Protein AF-A0A2D6P6R9-F1 (afdb_monomer_lite)

pLDDT: mean 90.85, std 8.93, range [39.22, 98.06]

Secondary structure (DSSP, 8-state):
--S----EEEEETTEEEE--HHHHHHHSTT----HHHHHHHHHHHHHHHHHHHHHHHHHHHHHHS--SS--------EEEEEEEEEETTEEEEEEEEETTEEEEEEEEES-GGG-TTS-HHHHHHHHHHHHHHHTT--HHHHHHHHHHHHHHGGGS-HHHHSEEEE---HHHHEE--SS-SS-EE-TT--HHHHHHHHHHHHHHHHHTTTSSPPP-TT-EEEEEEB-S-TT--SEEEE-SSS--HHHHHHHHHHB-HHHHHHHHHHHHHHHHHHHTT--SPP-TTTSGGG--

Sequence (292 aa):
LGTADDYVIYIDTDSIFASAVPLVKKRFPNQELTETMMTQRIMEICAEVQDYLNKSYDYFAKKFCNVSKHVFDIKQEVIAKTGLFITKKRYGLRIINDAGRKVNKIHVKGLDTIRSNFAVAMKDLLSKVLDDILANVPKEKIDERISLFKRNMHNLSYEVMANPIGVKGIGKYEVKDEESSFSKYKKGAPVHVKAAINYNSLIDHWYEGKKYEKITNGSKIKWVYLKENQFGFDSIAFKGHEDPKEILELIKNYIDHNKMYEQAMSKKLGMFYKAMHWGGVEDKTTSMNRFF

Foldseek 3Di:
DPDPDDQFPDDADLDTDGDCVVVLCVVPPPDPDDPVRVVVSSVVVQVVVQVVVVVVVCVCCCPPVVDNDDDDHDDDAFDFPFKFDLDHQFIWTQTQAGRNDGDGDIDTTPAPLPPQQAQQLLSVLLVVLNVCVSVVPDLLVNLQSVVVCLVCVLVDQLNSLWGKDADACLVVFWADDPVDLQTDGDPPDDQVSLQQSRQQSVCCVPPVCPQADGRDHGQIWTKAAWDDDPVRGRMHIDRVPRGDVVSSVRCSVTGDSPVSCCVSPVVNVVSRCVSVVHDDSDDPVPDPVVVD

Radius of gyration: 26.46 Å; chains: 1; bounding box: 64×64×74 Å

Structure (mmCIF, N/CA/C/O backbone):
data_AF-A0A2D6P6R9-F1
#
_entry.id   AF-A0A2D6P6R9-F1
#
loop_
_atom_site.group_PDB
_atom_site.id
_atom_site.type_symbol
_atom_site.label_atom_id
_atom_site.label_alt_id
_atom_site.label_comp_id
_atom_site.label_asym_id
_atom_site.label_entity_id
_atom_site.label_seq_id
_atom_site.pdbx_PDB_ins_code
_atom_site.Cartn_x
_atom_site.Cartn_y
_atom_site.Cartn_z
_atom_site.occupancy
_atom_site.B_iso_or_equiv
_atom_site.auth_seq_id
_atom_site.auth_comp_id
_atom_site.auth_asym_id
_atom_site.auth_atom_id
_atom_site.pdbx_PDB_model_num
ATOM 1 N N . LEU A 1 1 ? -28.203 2.550 23.506 1.00 74.19 1 LEU A N 1
ATOM 2 C CA . LEU A 1 1 ? -27.956 4.011 23.413 1.00 74.19 1 LEU A CA 1
ATOM 3 C C . LEU A 1 1 ? -29.243 4.823 23.258 1.00 74.19 1 LEU A C 1
ATOM 5 O O . LEU A 1 1 ? -29.259 5.937 23.765 1.00 74.19 1 LEU A O 1
ATOM 9 N N . GLY A 1 2 ? -30.331 4.231 22.747 1.00 76.12 2 GLY A N 1
ATOM 10 C CA . GLY A 1 2 ? -31.623 4.916 22.599 1.00 76.12 2 GLY A CA 1
ATOM 11 C C . GLY A 1 2 ? -31.678 5.803 21.35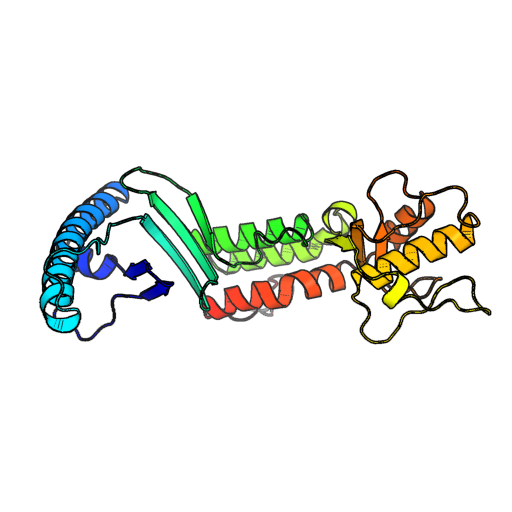5 1.00 76.12 2 GLY A C 1
ATOM 12 O O . GLY A 1 2 ? -32.536 6.669 21.273 1.00 76.12 2 GLY A O 1
ATOM 13 N N . THR A 1 3 ? -30.742 5.608 20.424 1.00 80.75 3 THR A N 1
ATOM 14 C CA . THR A 1 3 ? -30.655 6.332 19.156 1.00 80.75 3 THR A CA 1
ATOM 15 C C . THR A 1 3 ? -30.835 5.351 17.999 1.00 80.75 3 THR A C 1
ATOM 17 O O . THR A 1 3 ? -30.731 4.136 18.190 1.00 80.75 3 THR A O 1
ATOM 20 N N . ALA A 1 4 ? -31.098 5.892 16.812 1.00 79.38 4 ALA A N 1
ATOM 21 C CA . ALA A 1 4 ? -31.169 5.142 15.561 1.00 79.38 4 ALA A CA 1
ATOM 22 C C . ALA A 1 4 ? -29.814 5.081 14.823 1.00 79.38 4 ALA A C 1
ATOM 24 O O . ALA A 1 4 ? -29.778 4.711 13.653 1.00 79.38 4 ALA A O 1
ATOM 25 N N . ASP A 1 5 ? -28.715 5.475 15.478 1.00 82.50 5 ASP A N 1
ATOM 26 C CA . ASP A 1 5 ? -27.398 5.533 14.839 1.00 82.50 5 ASP A CA 1
ATOM 27 C C . ASP A 1 5 ? -26.833 4.129 14.599 1.00 82.50 5 ASP A C 1
ATOM 29 O O . ASP A 1 5 ? -26.982 3.232 15.436 1.00 82.50 5 ASP A O 1
ATOM 33 N N . ASP A 1 6 ? -26.109 3.965 13.491 1.00 83.06 6 ASP A N 1
ATOM 34 C CA . ASP A 1 6 ? -25.311 2.767 13.254 1.00 83.06 6 ASP A CA 1
ATOM 35 C C . ASP A 1 6 ? -23.966 2.880 13.982 1.00 83.06 6 ASP A C 1
ATOM 37 O O . ASP A 1 6 ? -23.135 3.748 13.699 1.00 83.06 6 ASP A O 1
ATOM 41 N N . TYR A 1 7 ? -23.763 1.996 14.954 1.00 87.25 7 TYR A N 1
ATOM 42 C CA . TYR A 1 7 ? -22.523 1.923 15.720 1.00 87.25 7 TYR A CA 1
ATOM 43 C C . TYR A 1 7 ? -21.508 0.960 15.109 1.00 87.25 7 TYR A C 1
ATOM 45 O O . TYR A 1 7 ? -20.337 1.013 15.498 1.00 87.25 7 TYR A O 1
ATOM 53 N N . VAL A 1 8 ? -21.928 0.109 14.166 1.00 91.12 8 VAL A N 1
ATOM 54 C CA . VAL A 1 8 ? -21.053 -0.772 13.394 1.00 91.12 8 VAL A CA 1
ATOM 55 C C . VAL A 1 8 ? -20.531 0.019 12.200 1.00 91.12 8 VAL A C 1
ATOM 57 O O . VAL A 1 8 ? -21.182 0.186 11.178 1.00 91.12 8 VAL A O 1
ATOM 60 N N . ILE A 1 9 ? -19.308 0.520 12.330 1.00 91.50 9 ILE A N 1
ATOM 61 C CA . ILE A 1 9 ? -18.685 1.388 11.328 1.00 91.50 9 ILE A CA 1
ATOM 62 C C . ILE A 1 9 ? -18.153 0.614 10.119 1.00 91.50 9 ILE A C 1
ATOM 64 O O . ILE A 1 9 ? -17.905 1.206 9.068 1.00 91.50 9 ILE A O 1
ATOM 68 N N . TYR A 1 10 ? -17.924 -0.696 10.260 1.00 93.94 10 TYR A N 1
ATOM 69 C CA . TYR A 1 10 ? -17.388 -1.525 9.186 1.00 93.94 10 TYR A CA 1
ATOM 70 C C . TYR A 1 10 ? -17.618 -3.025 9.433 1.00 93.94 10 TYR A C 1
ATOM 72 O O . TYR A 1 10 ? -17.669 -3.475 10.577 1.00 93.94 10 TYR A O 1
ATOM 80 N N . ILE A 1 11 ? -17.721 -3.805 8.352 1.00 93.06 11 ILE A N 1
ATOM 81 C CA . ILE A 1 11 ? -17.879 -5.268 8.370 1.00 93.06 11 ILE A CA 1
ATOM 82 C C . ILE A 1 11 ? -16.942 -5.876 7.321 1.00 93.06 11 ILE A C 1
ATOM 84 O O . ILE A 1 11 ? -16.913 -5.418 6.173 1.00 93.06 11 ILE A O 1
ATOM 88 N N . ASP A 1 12 ? -16.211 -6.929 7.687 1.00 91.12 12 ASP A N 1
ATOM 89 C CA . ASP A 1 12 ? -15.444 -7.751 6.747 1.00 91.12 12 ASP A CA 1
ATOM 90 C C . ASP A 1 12 ? -15.713 -9.234 6.986 1.00 91.12 12 ASP A C 1
ATOM 92 O O . ASP A 1 12 ? -15.132 -9.840 7.876 1.00 91.12 12 ASP A O 1
ATOM 96 N N . THR A 1 13 ? -16.572 -9.812 6.146 1.00 89.50 13 THR A N 1
ATOM 97 C CA . THR A 1 13 ? -16.910 -11.244 6.113 1.00 89.50 13 THR A CA 1
ATOM 98 C C . THR A 1 13 ? -17.540 -11.769 7.410 1.00 89.50 13 THR A C 1
ATOM 100 O O . THR A 1 13 ? -18.757 -11.906 7.469 1.00 89.50 13 THR A O 1
ATOM 103 N N . ASP A 1 14 ? -16.730 -12.055 8.422 1.00 89.19 14 ASP A N 1
ATOM 104 C CA . ASP A 1 14 ? -17.084 -12.618 9.729 1.00 89.19 14 ASP A CA 1
ATOM 105 C C . ASP A 1 14 ? -16.833 -11.638 10.889 1.00 89.19 14 ASP A C 1
ATOM 107 O O . ASP A 1 14 ? -17.204 -11.906 12.029 1.00 89.19 14 ASP A O 1
ATOM 111 N N . SER A 1 15 ? -16.225 -10.488 10.597 1.00 91.25 15 SER A N 1
ATOM 112 C CA . SER A 1 15 ? -15.758 -9.523 11.586 1.00 91.25 15 SER A CA 1
ATOM 113 C C . SER A 1 15 ? -16.577 -8.237 11.531 1.00 91.25 15 SER A C 1
ATOM 115 O O . SER A 1 15 ? -16.823 -7.696 10.448 1.00 91.25 15 SER A O 1
ATOM 117 N N . ILE A 1 16 ? -16.947 -7.705 12.699 1.00 93.19 16 ILE A N 1
ATOM 118 C CA . ILE A 1 16 ? -17.580 -6.387 12.832 1.00 93.19 16 ILE A CA 1
ATOM 119 C C . ILE A 1 16 ? -16.646 -5.410 13.547 1.00 93.19 16 ILE A C 1
ATOM 121 O O . ILE A 1 16 ? -15.931 -5.773 14.478 1.00 93.19 16 ILE A O 1
ATOM 125 N N . PHE A 1 17 ? -16.686 -4.146 13.140 1.00 94.38 17 PHE A N 1
ATOM 126 C CA . PHE A 1 17 ? -15.967 -3.055 13.788 1.00 94.38 17 PHE A CA 1
ATOM 127 C C . PHE A 1 17 ? -16.987 -2.043 14.274 1.00 94.38 17 PHE A C 1
ATOM 129 O O . PHE A 1 17 ? -17.754 -1.510 13.475 1.00 94.38 17 PHE A O 1
ATOM 136 N N . ALA A 1 18 ? -16.983 -1.764 15.573 1.00 93.12 18 ALA A N 1
ATOM 137 C CA . ALA A 1 18 ? -17.916 -0.832 16.185 1.00 93.12 18 ALA A CA 1
ATOM 138 C C . ALA A 1 18 ? -17.190 0.265 16.964 1.00 93.12 18 ALA A C 1
ATOM 140 O O . ALA A 1 18 ? -16.141 0.035 17.569 1.00 93.12 18 ALA A O 1
ATOM 141 N N . SER A 1 19 ? -17.761 1.470 16.967 1.00 91.62 19 SER A N 1
ATOM 142 C CA . SER A 1 19 ? -17.228 2.570 17.770 1.00 91.62 19 SER A CA 1
ATOM 143 C C . SER A 1 19 ? -17.610 2.386 19.238 1.00 91.62 19 SER A C 1
ATOM 145 O O . SER A 1 19 ? -18.782 2.461 19.603 1.00 91.62 19 SER A O 1
ATOM 147 N N . ALA A 1 20 ? -16.614 2.193 20.105 1.00 91.44 20 ALA A N 1
ATOM 148 C CA . ALA A 1 20 ? -16.838 2.074 21.547 1.00 91.44 20 ALA A CA 1
ATOM 149 C C . ALA A 1 20 ? -17.017 3.435 22.251 1.00 91.44 20 ALA A C 1
ATOM 151 O O . ALA A 1 20 ? -17.503 3.494 23.381 1.00 91.44 20 ALA A O 1
ATOM 152 N N . VAL A 1 21 ? -16.652 4.545 21.594 1.00 90.38 21 VAL A N 1
ATOM 153 C CA . VAL A 1 21 ? -16.652 5.893 22.193 1.00 90.38 21 VAL A CA 1
ATOM 154 C C . VAL A 1 21 ? -18.030 6.305 22.737 1.00 90.38 21 VAL A C 1
ATOM 156 O O . VAL A 1 21 ? -18.085 6.754 23.884 1.00 90.38 21 VAL A O 1
ATOM 159 N N . PRO A 1 22 ? -19.148 6.145 21.999 1.00 90.44 22 PRO A N 1
ATOM 160 C CA . PRO A 1 22 ? -20.469 6.529 22.499 1.00 90.44 22 PRO A CA 1
ATOM 161 C C . PRO A 1 22 ? -20.907 5.709 23.719 1.00 90.44 22 PRO A C 1
ATOM 163 O O . PRO A 1 22 ? -21.520 6.249 24.640 1.00 90.44 22 PRO A O 1
ATOM 166 N N . LEU A 1 23 ? -20.559 4.417 23.754 1.00 89.94 23 LEU A N 1
ATOM 167 C CA . LEU A 1 23 ? -20.891 3.523 24.865 1.00 89.94 23 LEU A CA 1
ATOM 168 C C . LEU A 1 23 ? -20.134 3.911 26.136 1.00 89.94 23 LEU A C 1
ATOM 170 O O . LEU A 1 23 ? -20.749 4.051 27.194 1.00 89.94 23 LEU A O 1
ATOM 174 N N . VAL A 1 24 ? -18.824 4.152 26.022 1.00 91.94 24 VAL A N 1
ATOM 175 C CA . VAL A 1 24 ? -17.997 4.572 27.160 1.00 91.94 24 VAL A CA 1
ATOM 176 C C . VAL A 1 24 ? -18.473 5.920 27.704 1.00 91.94 24 VAL A C 1
ATOM 178 O O . VAL A 1 24 ? -18.717 6.029 28.903 1.00 91.94 24 VAL A O 1
ATOM 181 N N . LYS A 1 25 ? -18.690 6.919 26.834 1.00 90.06 25 LYS A N 1
ATOM 182 C CA . LYS A 1 25 ? -19.163 8.255 27.246 1.00 90.06 25 LYS A CA 1
ATOM 183 C C . LYS A 1 25 ? -20.516 8.214 27.957 1.00 90.06 25 LYS A C 1
ATOM 185 O O . LYS A 1 25 ? -20.722 8.961 28.906 1.00 90.06 25 LYS A O 1
ATOM 190 N N . LYS A 1 26 ? -21.436 7.349 27.511 1.00 90.56 26 LYS A N 1
ATOM 191 C CA . LYS A 1 26 ? -22.750 7.202 28.150 1.00 90.56 26 LYS A CA 1
ATOM 192 C C . LYS A 1 26 ? -22.667 6.509 29.510 1.00 90.56 26 LYS A C 1
ATOM 194 O O . LYS A 1 26 ? -23.410 6.877 30.413 1.00 90.56 26 LYS A O 1
ATOM 199 N N . ARG A 1 27 ? -21.822 5.483 29.643 1.00 90.38 27 ARG A N 1
ATOM 200 C CA . ARG A 1 27 ? -21.740 4.664 30.863 1.00 90.38 27 ARG A CA 1
ATOM 201 C C . ARG A 1 27 ? -20.894 5.306 31.958 1.00 90.38 27 ARG A C 1
ATOM 203 O O . ARG A 1 27 ? -21.201 5.137 33.132 1.00 90.38 27 ARG A O 1
ATOM 210 N N . PHE A 1 28 ? -19.862 6.048 31.571 1.00 89.44 28 PHE A N 1
ATOM 211 C CA . PHE A 1 28 ? -18.945 6.728 32.481 1.00 89.44 28 PHE A CA 1
ATOM 212 C C . PHE A 1 28 ? -18.953 8.239 32.208 1.00 89.44 28 PHE A C 1
ATOM 214 O O . PHE A 1 28 ? -17.931 8.795 31.794 1.00 89.44 28 PHE A O 1
ATOM 221 N N . PRO A 1 29 ? -20.105 8.917 32.385 1.00 87.00 29 PRO A N 1
ATOM 222 C CA . PRO A 1 29 ? -20.171 10.356 32.181 1.00 87.00 29 PRO A CA 1
ATOM 223 C C . PRO A 1 29 ? -19.230 11.056 33.171 1.00 87.00 29 PRO A C 1
ATOM 225 O O . PRO A 1 29 ? -19.125 10.655 34.330 1.00 87.00 29 PRO A O 1
ATOM 228 N N . ASN A 1 30 ? -18.550 12.109 32.713 1.00 86.12 30 ASN A N 1
ATOM 229 C CA . ASN A 1 30 ? -17.665 12.964 33.518 1.00 86.12 30 ASN A CA 1
ATOM 230 C C . ASN A 1 30 ? -16.393 12.295 34.076 1.00 86.12 30 ASN A C 1
ATOM 232 O O . ASN A 1 30 ? -15.767 12.845 34.978 1.00 86.12 30 ASN A O 1
ATOM 236 N N . GLN A 1 31 ? -15.983 11.136 33.552 1.00 85.25 31 GLN A N 1
ATOM 237 C CA . GLN A 1 31 ? -14.669 10.566 33.861 1.00 85.25 31 GLN A CA 1
ATOM 238 C C . GLN A 1 31 ? -13.655 10.935 32.778 1.00 85.25 31 GLN A C 1
ATOM 240 O O . GLN A 1 31 ? -13.824 10.577 31.611 1.00 85.25 31 GLN A O 1
ATOM 245 N N . GLU A 1 32 ? -12.567 11.597 33.169 1.00 82.50 32 GLU A N 1
ATOM 246 C CA . GLU A 1 32 ? -11.373 11.672 32.330 1.00 82.50 32 GLU A CA 1
ATOM 247 C C . GLU A 1 32 ? -10.636 10.334 32.400 1.00 82.50 32 GLU A C 1
ATOM 249 O O . GLU A 1 32 ? -10.034 9.967 33.411 1.00 82.50 32 GLU A O 1
ATOM 254 N N . LEU A 1 33 ? -10.734 9.559 31.323 1.00 87.19 33 LEU A N 1
ATOM 255 C CA . LEU A 1 33 ? -10.117 8.243 31.241 1.00 87.19 33 LEU A CA 1
ATOM 256 C C . LEU A 1 33 ? -8.738 8.358 30.597 1.00 87.19 33 LEU A C 1
ATOM 258 O O . LEU A 1 33 ? -8.599 8.816 29.462 1.00 87.19 33 LEU A O 1
ATOM 262 N N . THR A 1 34 ? -7.720 7.856 31.293 1.00 88.81 34 THR A N 1
ATOM 263 C CA . THR A 1 34 ? -6.428 7.566 30.657 1.00 88.81 34 THR A CA 1
ATOM 264 C C . THR A 1 34 ? -6.605 6.497 29.574 1.00 88.81 34 THR A C 1
ATOM 266 O O . THR A 1 34 ? -7.569 5.735 29.596 1.00 88.81 34 THR A O 1
ATOM 269 N N . GLU A 1 35 ? -5.661 6.367 28.639 1.00 84.62 35 GLU A N 1
ATOM 270 C CA . GLU A 1 35 ? -5.740 5.340 27.583 1.00 84.62 35 GLU A CA 1
ATOM 271 C C . GLU A 1 35 ? -5.863 3.911 28.150 1.00 84.62 35 GLU A C 1
ATOM 273 O O . GLU A 1 35 ? -6.627 3.087 27.639 1.00 84.62 35 GLU A O 1
ATOM 278 N N . THR A 1 36 ? -5.154 3.626 29.246 1.00 87.69 36 THR A N 1
ATOM 279 C CA . THR A 1 36 ? -5.239 2.334 29.941 1.00 87.69 36 THR A CA 1
ATOM 280 C C . THR A 1 36 ? -6.636 2.118 30.525 1.00 87.69 36 THR A C 1
ATOM 282 O O . THR A 1 36 ? -7.224 1.059 30.313 1.00 87.69 36 THR A O 1
ATOM 285 N N . MET A 1 37 ? -7.199 3.128 31.198 1.00 90.31 37 MET A N 1
ATOM 286 C CA . MET A 1 37 ? -8.559 3.050 31.744 1.00 90.31 37 MET A CA 1
ATOM 287 C C . MET A 1 37 ? -9.598 2.920 30.630 1.00 90.31 37 MET A C 1
ATOM 289 O O . MET A 1 37 ? -10.499 2.098 30.736 1.00 90.31 37 MET A O 1
ATOM 293 N N . MET A 1 38 ? -9.448 3.671 29.537 1.00 91.12 38 MET A N 1
ATOM 294 C CA . MET A 1 38 ? -10.309 3.584 28.357 1.00 91.12 38 MET A CA 1
ATOM 295 C C . MET A 1 38 ? -10.322 2.158 27.802 1.00 91.12 38 MET A C 1
ATOM 297 O O . MET A 1 38 ? -11.387 1.596 27.579 1.00 91.12 38 MET A O 1
ATOM 301 N N . THR A 1 39 ? -9.147 1.543 27.645 1.00 91.88 39 THR A N 1
ATOM 302 C CA . THR A 1 39 ? -9.024 0.156 27.173 1.00 91.88 39 THR A CA 1
ATOM 303 C C . THR A 1 39 ? -9.747 -0.813 28.108 1.00 91.88 39 THR A C 1
ATOM 305 O O . THR A 1 39 ? -10.513 -1.649 27.640 1.00 91.88 39 THR A O 1
ATOM 308 N N . GLN A 1 40 ? -9.569 -0.671 29.423 1.00 91.19 40 GLN A N 1
ATOM 309 C CA . GLN A 1 40 ? -10.254 -1.505 30.412 1.00 91.19 40 GLN A CA 1
ATOM 310 C C . GLN A 1 40 ? -11.781 -1.336 30.356 1.00 91.19 40 GLN A C 1
ATOM 312 O O . GLN A 1 40 ? -12.501 -2.329 30.305 1.00 91.19 40 GLN A O 1
ATOM 317 N N . ARG A 1 41 ? -12.283 -0.095 30.278 1.00 92.81 41 ARG A N 1
ATOM 318 C CA . ARG A 1 41 ? -13.725 0.179 30.148 1.00 92.81 41 ARG A CA 1
ATOM 319 C C . ARG A 1 41 ? -14.310 -0.382 28.857 1.00 92.81 41 ARG A C 1
ATOM 321 O O . ARG A 1 41 ? -15.429 -0.887 28.865 1.00 92.81 41 ARG A O 1
ATOM 328 N N . ILE A 1 42 ? -13.565 -0.310 27.753 1.00 93.88 42 ILE A N 1
ATOM 329 C CA . ILE A 1 42 ? -13.974 -0.926 26.487 1.00 93.88 42 ILE A CA 1
ATOM 330 C C . ILE A 1 42 ? -14.068 -2.445 26.652 1.00 93.88 42 ILE A C 1
ATOM 332 O O . ILE A 1 42 ? -15.072 -3.012 26.245 1.00 93.88 42 ILE A O 1
ATOM 336 N N . MET A 1 43 ? -13.085 -3.096 27.285 1.00 91.75 43 MET A N 1
ATOM 337 C CA . MET A 1 43 ? -13.117 -4.546 27.525 1.00 91.75 43 MET A CA 1
ATOM 338 C C . MET A 1 43 ? -14.327 -4.976 28.366 1.00 91.75 43 MET A C 1
ATOM 340 O O . MET A 1 43 ? -14.985 -5.948 28.008 1.00 91.75 43 MET A O 1
ATOM 344 N N . GLU A 1 44 ? -14.651 -4.238 29.435 1.00 91.62 44 GLU A N 1
ATOM 345 C CA . GLU A 1 44 ? -15.840 -4.485 30.271 1.00 91.62 44 GLU A CA 1
ATOM 346 C C . GLU A 1 44 ? -17.129 -4.442 29.433 1.00 91.62 44 GLU A C 1
ATOM 348 O O . GLU A 1 44 ? -17.939 -5.366 29.468 1.00 91.62 44 GLU A O 1
ATOM 353 N N . ILE A 1 45 ? -17.291 -3.395 28.617 1.00 91.81 45 ILE A N 1
ATOM 354 C CA . ILE A 1 45 ? -18.455 -3.234 27.736 1.00 91.81 45 ILE A CA 1
ATOM 355 C C . ILE A 1 45 ? -18.488 -4.329 26.661 1.00 91.81 45 ILE A C 1
ATOM 357 O O . ILE A 1 45 ? -19.543 -4.894 26.382 1.00 91.81 45 ILE A O 1
ATOM 361 N N . CYS A 1 46 ? -17.347 -4.636 26.043 1.00 91.62 46 CYS A N 1
ATOM 362 C CA . CYS A 1 46 ? -17.252 -5.648 24.998 1.00 91.62 46 CYS A CA 1
ATOM 363 C C . CYS A 1 46 ? -17.574 -7.050 25.517 1.00 91.62 46 CYS A C 1
ATOM 365 O O . CYS A 1 46 ? -18.191 -7.805 24.776 1.00 91.62 46 CYS A O 1
ATOM 367 N N . ALA A 1 47 ? -17.217 -7.387 26.760 1.00 92.06 47 ALA A N 1
ATOM 368 C CA . ALA A 1 47 ? -17.580 -8.666 27.367 1.00 92.06 47 ALA A CA 1
ATOM 369 C C . ALA A 1 47 ? -19.108 -8.827 27.469 1.00 92.06 47 ALA A C 1
ATOM 371 O O . ALA A 1 47 ? -19.653 -9.840 27.041 1.00 92.06 47 ALA A O 1
ATOM 372 N N . GLU A 1 48 ? -19.820 -7.792 27.924 1.00 92.81 48 GLU A N 1
ATOM 373 C CA . GLU A 1 48 ? -21.289 -7.813 27.986 1.00 92.81 48 GLU A CA 1
ATOM 374 C C . GLU A 1 48 ? -21.930 -7.917 26.595 1.00 92.81 48 GLU A C 1
ATOM 376 O O . GLU A 1 48 ? -22.892 -8.663 26.395 1.00 92.81 48 GLU A O 1
ATOM 381 N N . VAL A 1 49 ? -21.392 -7.181 25.616 1.00 91.06 49 VAL A N 1
ATOM 382 C CA . VAL A 1 49 ? -21.854 -7.244 24.221 1.00 91.06 49 VAL A CA 1
ATOM 383 C C . VAL A 1 49 ? -21.611 -8.634 23.636 1.00 91.06 49 VAL A C 1
ATOM 385 O O . VAL A 1 49 ? -22.492 -9.170 22.968 1.00 91.06 49 VAL A O 1
ATOM 388 N N . GLN A 1 50 ? -20.454 -9.235 23.907 1.00 93.50 50 GLN A N 1
ATOM 389 C CA . GLN A 1 50 ? -20.110 -10.585 23.471 1.00 93.50 50 GLN A CA 1
ATOM 390 C C . GLN A 1 50 ? -21.106 -11.612 24.023 1.00 93.50 50 GLN A C 1
ATOM 392 O O . GLN A 1 50 ? -21.676 -12.385 23.254 1.00 93.50 50 GLN A O 1
ATOM 397 N N . ASP A 1 51 ? -21.380 -11.573 25.329 1.00 95.00 51 ASP A N 1
ATOM 398 C CA . ASP A 1 51 ? -22.340 -12.474 25.973 1.00 95.00 51 ASP A CA 1
ATOM 399 C C . ASP A 1 51 ? -23.754 -12.307 25.402 1.00 95.00 51 ASP A C 1
ATOM 401 O O . ASP A 1 51 ? -24.475 -13.286 25.195 1.00 95.00 51 ASP A O 1
ATOM 405 N N . TYR A 1 52 ? -24.163 -11.068 25.123 1.00 93.81 52 TYR A N 1
ATOM 406 C CA . TYR A 1 52 ? -25.452 -10.776 24.499 1.00 93.81 52 TYR A CA 1
ATOM 407 C C . TYR A 1 52 ? -25.545 -11.308 23.057 1.00 93.81 52 TYR A C 1
ATOM 409 O O . TYR A 1 52 ? -26.552 -11.915 22.676 1.00 93.81 52 TYR A O 1
ATOM 417 N N . LEU A 1 53 ? -24.502 -11.104 22.248 1.00 93.44 53 LEU A N 1
ATOM 418 C CA . LEU A 1 53 ? -24.461 -11.573 20.863 1.00 93.44 53 LEU A CA 1
ATOM 419 C C . LEU A 1 53 ? -24.438 -13.102 20.788 1.00 93.44 53 LEU A C 1
ATOM 421 O O . LEU A 1 53 ? -25.187 -13.676 20.000 1.00 93.44 53 LEU A O 1
ATOM 425 N N . ASN A 1 54 ? -23.676 -13.769 21.655 1.00 95.25 54 ASN A N 1
ATOM 426 C CA . ASN A 1 54 ? -23.636 -15.230 21.695 1.00 95.25 54 ASN A CA 1
ATOM 427 C C . ASN A 1 54 ? -24.996 -15.842 22.073 1.00 95.25 54 ASN A C 1
ATOM 429 O O . ASN A 1 54 ? -25.450 -16.767 21.403 1.00 95.25 54 ASN A O 1
ATOM 433 N N . LYS A 1 55 ? -25.733 -15.250 23.026 1.00 95.50 55 LYS A N 1
ATOM 434 C CA . LYS A 1 55 ? -27.132 -15.647 23.305 1.00 95.50 55 LYS A CA 1
ATOM 435 C C . LYS A 1 55 ? -28.056 -15.452 22.099 1.00 95.50 55 LYS A C 1
ATOM 437 O O . LYS A 1 55 ? -29.021 -16.190 21.908 1.00 95.50 55 LYS A O 1
ATOM 442 N N . SER A 1 56 ? -27.779 -14.444 21.273 1.00 95.25 56 SER A N 1
ATOM 443 C CA . SER A 1 56 ? -28.538 -14.206 20.043 1.00 95.25 56 SER A CA 1
ATOM 444 C C . SER A 1 56 ? -28.254 -15.278 18.985 1.00 95.25 56 SER A C 1
ATOM 446 O O . SER A 1 56 ? -29.159 -15.623 18.221 1.00 95.25 56 SER A O 1
ATOM 448 N N . TYR A 1 57 ? -27.049 -15.860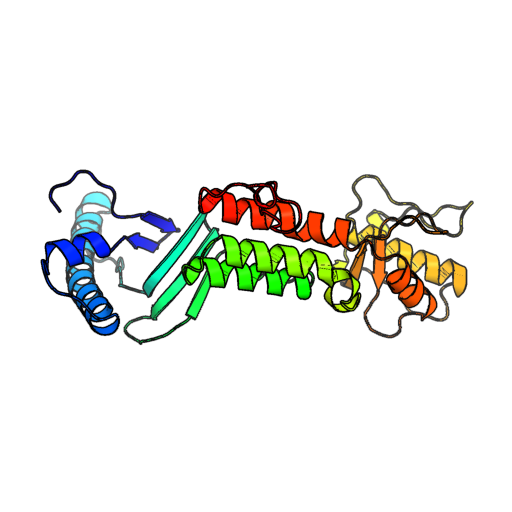 18.963 1.00 95.88 57 TYR A N 1
ATOM 449 C CA . TYR A 1 57 ? -26.746 -17.007 18.107 1.00 95.88 57 TYR A CA 1
ATOM 450 C C . TYR A 1 57 ? -27.493 -18.274 18.523 1.00 95.88 57 TYR A C 1
ATOM 452 O O . TYR A 1 57 ? -27.978 -18.974 17.632 1.00 95.88 57 TYR A O 1
ATOM 460 N N . ASP A 1 58 ? -27.697 -18.510 19.825 1.00 95.25 58 ASP A N 1
ATOM 461 C CA . ASP A 1 58 ? -28.538 -19.619 20.304 1.00 95.25 58 ASP A CA 1
ATOM 462 C C . ASP A 1 58 ? -29.959 -19.511 19.730 1.00 95.25 58 ASP A C 1
ATOM 464 O O . ASP A 1 58 ? -30.521 -20.471 19.186 1.00 95.25 58 ASP A O 1
ATOM 468 N N . TYR A 1 59 ? -30.540 -18.307 19.805 1.00 95.06 59 TYR A N 1
ATOM 469 C CA . TYR A 1 59 ? -31.853 -18.026 19.229 1.00 95.06 59 TYR A CA 1
ATOM 470 C C . TYR A 1 59 ? -31.850 -18.196 17.707 1.00 95.06 59 TYR A C 1
ATOM 472 O O . TYR A 1 59 ? -32.744 -18.847 17.160 1.00 95.06 59 TYR A O 1
ATOM 480 N N . PHE A 1 60 ? -30.843 -17.647 17.020 1.00 96.25 60 PHE A N 1
ATOM 481 C CA . PHE A 1 60 ? -30.724 -17.729 15.568 1.00 96.25 60 PHE A CA 1
ATOM 482 C C . PHE A 1 60 ? -30.656 -19.184 15.082 1.00 96.25 60 PHE A C 1
ATOM 484 O O . PHE A 1 60 ? -31.444 -19.597 14.226 1.00 96.25 60 PHE A O 1
ATOM 491 N N . ALA A 1 61 ? -29.768 -19.980 15.677 1.00 96.94 61 ALA A N 1
ATOM 492 C CA . ALA A 1 61 ? -29.566 -21.378 15.326 1.00 96.94 61 ALA A CA 1
ATOM 493 C C . ALA A 1 61 ? -30.835 -22.209 15.545 1.00 96.94 61 ALA A C 1
ATOM 495 O O . ALA A 1 61 ? -31.239 -22.970 14.661 1.00 96.94 61 ALA A O 1
ATOM 496 N N . LYS A 1 62 ? -31.513 -22.018 16.683 1.00 96.44 62 LYS A N 1
ATOM 497 C CA . LYS A 1 62 ? -32.747 -22.743 16.991 1.00 96.44 62 LYS A CA 1
ATOM 498 C C . LYS A 1 62 ? -33.899 -22.328 16.079 1.00 96.44 62 LYS A C 1
ATOM 500 O O . LYS A 1 62 ? -34.621 -23.189 15.585 1.00 96.44 62 LYS A O 1
ATOM 505 N N . LYS A 1 63 ? -34.099 -21.023 15.869 1.00 96.75 63 LYS A N 1
ATOM 506 C CA . LYS A 1 63 ? -35.291 -20.501 15.187 1.00 96.75 63 LYS A CA 1
ATOM 507 C C . LYS A 1 63 ? -35.197 -20.553 13.665 1.00 96.75 63 LYS A C 1
ATOM 509 O O . LYS A 1 63 ? -36.208 -20.837 13.028 1.00 96.75 63 LYS A O 1
ATOM 514 N N . PHE A 1 64 ? -34.029 -20.264 13.096 1.00 96.88 64 PHE A N 1
ATOM 515 C CA . PHE A 1 64 ? -33.864 -20.110 11.646 1.00 96.88 64 PHE A CA 1
ATOM 516 C C . PHE A 1 64 ? -33.109 -21.268 11.002 1.00 96.88 64 PHE A C 1
ATOM 518 O O . PHE A 1 64 ? -33.395 -21.607 9.859 1.00 96.88 64 PHE A O 1
ATOM 525 N N . CYS A 1 65 ? -32.181 -21.901 11.723 1.00 96.94 65 CYS A N 1
ATOM 526 C CA . CYS A 1 65 ? -31.440 -23.052 11.200 1.00 96.94 65 CYS A CA 1
ATOM 527 C C . CYS A 1 65 ? -32.020 -24.400 11.650 1.00 96.94 65 CYS A C 1
ATOM 529 O O . CYS A 1 65 ? -31.625 -25.427 11.110 1.00 96.94 65 CYS A O 1
ATOM 531 N N . ASN A 1 66 ? -32.948 -24.410 12.618 1.00 96.62 66 ASN A N 1
ATOM 532 C CA . ASN A 1 66 ? -33.488 -25.619 13.251 1.00 96.62 66 ASN A CA 1
ATOM 533 C C . ASN A 1 66 ? -32.392 -26.537 13.835 1.00 96.62 66 ASN A C 1
ATOM 535 O O . ASN A 1 66 ? -32.458 -27.762 13.748 1.00 96.62 66 ASN A O 1
ATOM 539 N N . VAL A 1 67 ? -31.358 -25.933 14.426 1.00 96.19 67 VAL A N 1
ATOM 540 C CA . VAL A 1 67 ? -30.209 -26.633 15.009 1.00 96.19 67 VAL A CA 1
ATOM 541 C C . VAL A 1 67 ? -30.176 -26.396 16.518 1.00 96.19 67 VAL A C 1
ATOM 543 O O . VAL A 1 67 ? -30.213 -25.258 16.976 1.00 96.19 67 VAL A O 1
ATOM 546 N N . SER A 1 68 ? -30.084 -27.473 17.308 1.00 91.31 68 SER A N 1
ATOM 547 C CA . SER A 1 68 ? -30.029 -27.393 18.781 1.00 91.31 68 SER A CA 1
ATOM 548 C C . SER A 1 68 ? -28.613 -27.249 19.351 1.00 91.31 68 SER A C 1
ATOM 550 O O . SER A 1 68 ? -28.465 -26.864 20.505 1.00 91.31 68 SER A O 1
ATOM 552 N N . LYS A 1 69 ? -27.578 -27.583 18.570 1.00 94.75 69 LYS A N 1
ATOM 553 C CA . LYS A 1 69 ? -26.160 -27.433 18.931 1.00 94.75 69 LYS A CA 1
ATOM 554 C C . LYS A 1 69 ? -25.418 -26.774 17.774 1.00 94.75 69 LYS A C 1
ATOM 556 O O . LYS A 1 69 ? -25.355 -27.360 16.698 1.00 94.75 69 LYS A O 1
ATOM 561 N N . HIS A 1 70 ? -24.857 -25.591 17.988 1.00 95.69 70 HIS A N 1
ATOM 562 C CA . HIS A 1 70 ? -24.095 -24.863 16.973 1.00 95.69 70 HIS A CA 1
ATOM 563 C C . HIS A 1 70 ? -22.687 -24.522 17.460 1.00 95.69 70 HIS A C 1
ATOM 565 O O . HIS A 1 70 ? -22.347 -24.731 18.621 1.00 95.69 70 HIS A O 1
ATOM 571 N N . VAL A 1 71 ? -21.884 -23.973 16.547 1.00 95.31 71 VAL A N 1
ATOM 572 C CA . VAL A 1 71 ? -20.509 -23.512 16.801 1.00 95.31 71 VAL A CA 1
ATOM 573 C C . VAL A 1 71 ? -20.325 -22.013 16.542 1.00 95.31 71 VAL A C 1
ATOM 575 O O . VAL A 1 71 ? -19.199 -21.531 16.535 1.00 95.31 71 VAL A O 1
ATOM 578 N N . PHE A 1 72 ? -21.414 -21.272 16.304 1.00 94.69 72 PHE A N 1
ATOM 579 C CA . PHE A 1 72 ? -21.365 -19.810 16.257 1.00 94.69 72 PHE A CA 1
ATOM 580 C C . PHE A 1 72 ? -20.890 -19.260 17.602 1.00 94.69 72 PHE A C 1
ATOM 582 O O . PHE A 1 72 ? -21.518 -19.516 18.627 1.00 94.69 72 PHE A O 1
ATOM 589 N N . ASP A 1 73 ? -19.786 -18.527 17.565 1.00 93.75 73 ASP A N 1
ATOM 590 C CA . ASP A 1 73 ? -19.156 -17.880 18.708 1.00 93.75 73 ASP A CA 1
ATOM 591 C C . ASP A 1 73 ? -18.491 -16.606 18.187 1.00 93.75 73 ASP A C 1
ATOM 593 O O . ASP A 1 73 ? -17.689 -16.665 17.252 1.00 93.75 73 ASP A O 1
ATOM 597 N N . ILE A 1 74 ? -18.844 -15.456 18.756 1.00 93.25 74 ILE A N 1
ATOM 598 C CA . ILE A 1 74 ? -18.143 -14.199 18.494 1.00 93.25 74 ILE A CA 1
ATOM 599 C C . ILE A 1 74 ? -17.278 -13.859 19.695 1.00 93.25 74 ILE A C 1
ATOM 601 O O . ILE A 1 74 ? -17.690 -14.017 20.844 1.00 93.25 74 ILE A O 1
ATOM 605 N N . LYS A 1 75 ? -16.069 -13.369 19.425 1.00 92.75 75 LYS A N 1
ATOM 606 C CA . LYS A 1 75 ? -15.133 -12.928 20.455 1.00 92.75 75 LYS A CA 1
ATOM 607 C C . LYS A 1 75 ? -14.606 -11.543 20.150 1.00 92.75 75 LYS A C 1
ATOM 609 O O . LYS A 1 75 ? -14.383 -11.193 18.992 1.00 92.75 75 LYS A O 1
ATOM 614 N N . GLN A 1 76 ? -14.382 -10.761 21.200 1.00 91.88 76 GLN A N 1
ATOM 615 C CA . GLN A 1 76 ? -13.628 -9.522 21.076 1.00 91.88 76 GLN A CA 1
ATOM 616 C C . GLN A 1 76 ? -12.189 -9.858 20.651 1.00 91.88 76 GLN A C 1
ATOM 618 O O . GLN A 1 76 ? -11.490 -10.601 21.335 1.00 91.88 76 GLN A O 1
ATOM 623 N N . GLU A 1 77 ? -11.760 -9.319 19.509 1.00 92.06 77 GLU A N 1
ATOM 624 C CA . GLU A 1 77 ? -10.433 -9.604 18.948 1.00 92.06 77 GLU A CA 1
ATOM 625 C C . GLU A 1 77 ? -9.450 -8.460 19.216 1.00 92.06 77 GLU A C 1
ATOM 627 O O . GLU A 1 77 ? -8.408 -8.654 19.840 1.00 92.06 77 GLU A O 1
ATOM 632 N N . VAL A 1 78 ? -9.787 -7.237 18.790 1.00 94.69 78 VAL A N 1
ATOM 633 C CA . VAL A 1 78 ? -8.886 -6.078 18.869 1.00 94.69 78 VAL A CA 1
ATOM 634 C C . VAL A 1 78 ? -9.570 -4.836 19.436 1.00 94.69 78 VAL A C 1
ATOM 636 O O . VAL A 1 78 ? -10.773 -4.641 19.270 1.00 94.69 78 VAL A O 1
ATOM 639 N N . ILE A 1 79 ? -8.788 -3.966 20.078 1.00 95.12 79 ILE A N 1
ATOM 640 C CA . ILE A 1 79 ? -9.160 -2.570 20.341 1.00 95.12 79 ILE A C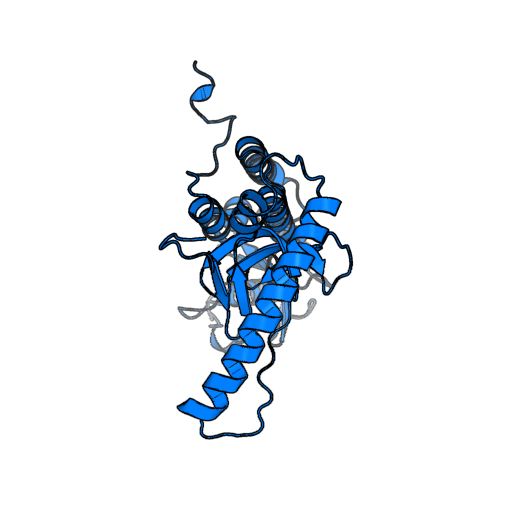A 1
ATOM 641 C C . ILE A 1 79 ? -8.198 -1.692 19.552 1.00 95.12 79 ILE A C 1
ATOM 643 O O . ILE A 1 79 ? -6.982 -1.730 19.763 1.00 95.12 79 ILE A O 1
ATOM 647 N N . ALA A 1 80 ? -8.752 -0.891 18.647 1.00 95.44 80 ALA A N 1
ATOM 648 C CA . ALA A 1 80 ? -8.005 0.089 17.876 1.00 95.44 80 ALA A CA 1
ATOM 649 C C . ALA A 1 80 ? -8.239 1.497 18.425 1.00 95.44 80 ALA A C 1
ATOM 651 O O . ALA A 1 80 ? -9.373 1.893 18.688 1.00 95.44 80 ALA A O 1
ATOM 652 N N . LYS A 1 81 ? -7.157 2.264 18.568 1.00 93.75 81 LYS A N 1
ATOM 653 C CA . LYS A 1 81 ? -7.213 3.686 18.922 1.00 93.75 81 LYS A CA 1
ATOM 654 C C . LYS A 1 81 ? -7.747 4.520 17.762 1.00 93.75 81 LYS A C 1
ATOM 656 O O . LYS A 1 81 ? -8.519 5.449 17.964 1.00 93.75 81 LYS A O 1
ATOM 661 N N . THR A 1 82 ? -7.327 4.174 16.551 1.00 94.00 82 THR A N 1
ATOM 662 C CA . THR A 1 82 ? -7.738 4.816 15.303 1.00 94.00 82 THR A CA 1
ATOM 663 C C . THR A 1 82 ? -7.878 3.766 14.210 1.00 94.00 82 THR A C 1
ATOM 665 O O . THR A 1 82 ? -7.191 2.737 14.213 1.00 94.00 82 THR A O 1
ATOM 668 N N . GLY A 1 83 ? -8.777 4.031 13.267 1.00 94.19 83 GLY A N 1
ATOM 669 C CA . GLY A 1 83 ? -8.969 3.213 12.080 1.00 94.19 83 GLY A CA 1
ATOM 670 C C . GLY A 1 83 ? -9.248 4.090 10.868 1.00 94.19 83 GLY A C 1
ATOM 671 O O . GLY A 1 83 ? -10.004 5.051 10.960 1.00 94.19 83 GLY A O 1
ATOM 672 N N . LEU A 1 84 ? -8.629 3.749 9.742 1.00 94.12 84 LEU A N 1
ATOM 673 C CA . LEU A 1 84 ? -8.862 4.361 8.441 1.00 94.12 84 LEU A CA 1
ATOM 674 C C . LEU A 1 84 ? -9.475 3.309 7.520 1.00 94.12 84 LEU A C 1
ATOM 676 O O . LEU A 1 84 ? -8.799 2.349 7.148 1.00 94.12 84 LEU A O 1
ATOM 680 N N . PHE A 1 85 ? -10.728 3.507 7.122 1.00 93.19 85 PHE A N 1
ATOM 681 C CA . PHE A 1 85 ? -11.443 2.630 6.197 1.00 93.19 85 PHE A CA 1
ATOM 682 C C . PHE A 1 85 ? -11.623 3.350 4.862 1.00 93.19 85 PHE A C 1
ATOM 684 O O . P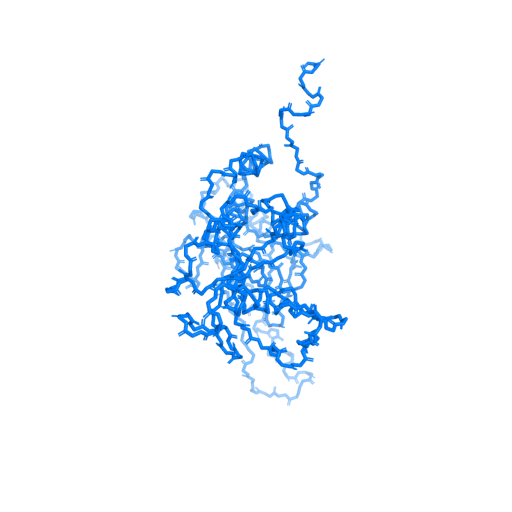HE A 1 85 ? -12.251 4.400 4.799 1.00 93.19 85 PHE A O 1
ATOM 691 N N . ILE A 1 86 ? -11.046 2.806 3.790 1.00 91.44 86 ILE A N 1
ATOM 692 C CA . ILE A 1 86 ? -11.043 3.466 2.473 1.00 91.44 86 ILE A CA 1
ATOM 693 C C . ILE A 1 86 ? -12.131 2.876 1.585 1.00 91.44 86 ILE A C 1
ATOM 695 O O . ILE A 1 86 ? -12.940 3.588 1.003 1.00 91.44 86 ILE A O 1
ATOM 699 N N . THR A 1 87 ? -12.124 1.551 1.449 1.00 89.44 87 THR A N 1
ATOM 700 C CA . THR A 1 87 ? -13.128 0.767 0.716 1.00 89.44 87 THR A CA 1
ATOM 701 C C . THR A 1 87 ? -13.176 -0.642 1.311 1.00 89.44 87 THR A C 1
ATOM 703 O O . THR A 1 87 ? -12.359 -0.988 2.168 1.00 89.44 87 THR A O 1
ATOM 706 N N . LYS A 1 88 ? -14.103 -1.486 0.840 1.00 90.44 88 LYS A N 1
ATOM 707 C CA . LYS A 1 88 ? -14.174 -2.896 1.247 1.00 90.44 88 LYS A CA 1
ATOM 708 C C . LYS A 1 88 ? -12.810 -3.586 1.092 1.00 90.44 88 LYS A C 1
ATOM 710 O O . LYS A 1 88 ? -12.159 -3.486 0.052 1.00 90.44 88 LYS A O 1
ATOM 715 N N . LYS A 1 89 ? -12.404 -4.298 2.142 1.00 90.44 89 LYS A N 1
ATOM 716 C CA . LYS A 1 89 ? -11.130 -5.015 2.323 1.00 90.44 89 LYS A CA 1
ATOM 717 C C . LYS A 1 89 ? -9.879 -4.127 2.264 1.00 90.44 89 LYS A C 1
ATOM 719 O O . LYS A 1 89 ? -8.785 -4.636 2.028 1.00 90.44 89 LYS A O 1
ATOM 724 N N . ARG A 1 90 ? -10.027 -2.807 2.442 1.00 91.38 90 ARG A N 1
ATOM 725 C CA . ARG A 1 90 ? -8.941 -1.815 2.384 1.00 91.38 90 ARG A CA 1
ATOM 726 C C . ARG A 1 90 ? -8.994 -0.866 3.577 1.00 91.38 90 ARG A C 1
ATOM 728 O O . ARG A 1 90 ? -9.651 0.175 3.509 1.00 91.38 90 ARG A O 1
ATOM 735 N N . TYR A 1 91 ? -8.287 -1.219 4.645 1.00 93.44 91 TYR A N 1
ATOM 736 C CA . TYR A 1 91 ? -8.262 -0.441 5.881 1.00 93.44 91 TYR A CA 1
ATOM 737 C C . TYR A 1 91 ? -6.936 -0.567 6.641 1.00 93.44 91 TYR A C 1
ATOM 739 O O . TYR A 1 91 ? -6.168 -1.512 6.442 1.00 93.44 91 TYR A O 1
ATOM 747 N N . GLY A 1 92 ? -6.661 0.414 7.498 1.00 94.88 92 GLY A N 1
ATOM 748 C CA . GLY A 1 92 ? -5.541 0.426 8.436 1.00 94.88 92 GLY A CA 1
ATOM 749 C C . GLY A 1 92 ? -6.038 0.689 9.855 1.00 94.88 92 GLY A C 1
ATOM 750 O O . GLY A 1 92 ? -6.930 1.510 10.035 1.00 94.88 92 GLY A O 1
ATOM 751 N N . LEU A 1 93 ? -5.486 0.004 10.855 1.00 95.56 93 LEU A N 1
ATOM 752 C CA . LEU A 1 93 ? -5.855 0.144 12.267 1.00 95.56 93 LEU A CA 1
ATOM 753 C C . LEU A 1 93 ? -4.608 0.360 13.114 1.00 95.56 93 LEU A C 1
ATOM 755 O O . LEU A 1 93 ? -3.620 -0.354 12.941 1.00 95.56 93 LEU A O 1
ATOM 759 N N . ARG A 1 94 ? -4.680 1.267 14.088 1.00 96.25 94 ARG A N 1
ATOM 760 C CA . ARG A 1 94 ? -3.692 1.360 15.166 1.00 96.25 94 ARG A CA 1
ATOM 761 C C . ARG A 1 94 ? -4.209 0.620 16.388 1.00 96.25 94 ARG A C 1
ATOM 763 O O . ARG A 1 94 ? -5.025 1.146 17.142 1.00 96.25 94 ARG A O 1
ATOM 770 N N . ILE A 1 95 ? -3.757 -0.614 16.557 1.00 95.56 95 ILE A N 1
ATOM 771 C CA . ILE A 1 95 ? -4.233 -1.530 17.592 1.00 95.56 95 ILE A CA 1
ATOM 772 C C . ILE A 1 95 ? -3.451 -1.297 18.882 1.00 95.56 95 ILE A C 1
ATOM 774 O O . ILE A 1 95 ? -2.218 -1.318 18.876 1.00 95.56 95 ILE A O 1
ATOM 778 N N . ILE A 1 96 ? -4.196 -1.106 19.971 1.00 95.00 96 ILE A N 1
ATOM 779 C CA . ILE A 1 96 ? -3.677 -0.907 21.331 1.00 95.00 96 ILE A CA 1
ATOM 780 C C . ILE A 1 96 ? -3.941 -2.104 22.255 1.00 95.00 96 ILE A C 1
ATOM 782 O O . ILE A 1 96 ? -3.271 -2.269 23.275 1.00 95.00 96 ILE A O 1
ATOM 786 N N . ASN A 1 97 ? -4.890 -2.967 21.888 1.00 94.19 97 ASN A N 1
ATOM 787 C CA . ASN A 1 97 ? -5.147 -4.229 22.570 1.00 94.19 97 ASN A CA 1
ATOM 788 C C . ASN A 1 97 ? -5.445 -5.329 21.548 1.00 94.19 97 ASN A C 1
ATOM 790 O O . ASN A 1 97 ? -6.208 -5.105 20.610 1.00 94.19 97 ASN A O 1
ATOM 794 N N . ASP A 1 98 ? -4.835 -6.491 21.736 1.00 93.69 98 ASP A N 1
ATOM 795 C CA . ASP A 1 98 ? -4.950 -7.660 20.870 1.00 93.69 98 ASP A CA 1
ATOM 796 C C . ASP A 1 98 ? -5.214 -8.890 21.740 1.00 93.69 98 ASP A C 1
ATOM 798 O O . ASP A 1 98 ? -4.330 -9.326 22.481 1.00 93.69 98 ASP A O 1
ATOM 802 N N . ALA A 1 99 ? -6.446 -9.399 21.707 1.00 87.81 99 ALA A N 1
ATOM 803 C CA . ALA A 1 99 ? -6.928 -10.503 22.538 1.00 87.81 99 ALA A CA 1
ATOM 804 C C . ALA A 1 99 ? -6.579 -10.340 24.035 1.00 87.81 99 ALA A C 1
ATOM 806 O O . ALA A 1 99 ? -6.051 -11.248 24.681 1.00 87.81 99 ALA A O 1
ATOM 807 N N . GLY A 1 100 ? -6.801 -9.144 24.585 1.00 84.94 100 GLY A N 1
ATOM 808 C CA . GLY A 1 100 ? -6.518 -8.802 25.981 1.00 84.94 100 GLY A CA 1
ATOM 809 C C . GLY A 1 100 ? -5.084 -8.336 26.252 1.00 84.94 100 GLY A C 1
ATOM 810 O O . GLY A 1 100 ? -4.818 -7.787 27.323 1.00 84.94 100 GLY A O 1
ATOM 811 N N . ARG A 1 101 ? -4.150 -8.475 25.303 1.00 89.50 101 ARG A N 1
ATOM 812 C CA . ARG A 1 101 ? -2.750 -8.054 25.479 1.00 89.50 101 ARG A CA 1
ATOM 813 C C . ARG A 1 101 ? -2.550 -6.617 25.019 1.00 89.50 101 ARG A C 1
ATOM 815 O O . ARG A 1 101 ? -2.893 -6.268 23.891 1.00 89.50 101 ARG A O 1
ATOM 822 N N . LYS A 1 102 ? -1.933 -5.788 25.867 1.00 92.50 102 LYS A N 1
ATOM 823 C CA . LYS A 1 102 ? -1.536 -4.422 25.497 1.00 92.50 102 LYS A CA 1
ATOM 824 C C . LYS A 1 102 ? -0.457 -4.472 24.414 1.00 92.50 102 LYS A C 1
ATOM 826 O O . LYS A 1 102 ? 0.591 -5.083 24.609 1.00 92.50 102 LYS A O 1
ATOM 831 N N . VAL A 1 103 ? -0.710 -3.807 23.294 1.00 93.88 103 VAL A N 1
ATOM 832 C CA . VAL A 1 103 ? 0.196 -3.734 22.138 1.00 93.88 103 VAL A CA 1
ATOM 833 C C . VAL A 1 103 ? 0.220 -2.311 21.577 1.00 93.88 103 VAL A C 1
ATOM 835 O O . VAL A 1 103 ? -0.542 -1.454 22.005 1.00 93.88 103 VAL A O 1
ATOM 838 N N . ASN A 1 104 ? 1.099 -2.039 20.617 1.00 92.94 104 ASN A N 1
ATOM 839 C CA . ASN A 1 104 ? 1.037 -0.841 19.779 1.00 92.94 104 ASN A CA 1
ATOM 840 C C . ASN A 1 104 ? 1.471 -1.252 18.370 1.00 92.94 104 ASN A C 1
ATOM 842 O O . ASN A 1 104 ? 2.657 -1.216 18.046 1.00 92.94 104 ASN A O 1
ATOM 846 N N . LYS A 1 105 ? 0.518 -1.748 17.573 1.00 93.12 105 LYS A N 1
ATOM 847 C CA . LYS A 1 105 ? 0.786 -2.292 16.233 1.00 93.12 105 LYS A CA 1
ATOM 848 C C . LYS A 1 105 ? -0.115 -1.651 15.186 1.00 93.12 105 LYS A C 1
ATOM 850 O O . LYS A 1 105 ? -1.300 -1.430 15.428 1.00 93.12 105 LYS A O 1
ATOM 855 N N . ILE A 1 106 ? 0.438 -1.404 14.003 1.00 93.06 106 ILE A N 1
ATOM 856 C CA . ILE A 1 106 ? -0.349 -1.023 12.831 1.00 93.06 106 ILE A CA 1
ATOM 857 C C . ILE A 1 106 ? -0.757 -2.301 12.110 1.00 93.06 106 ILE A C 1
ATOM 859 O O . ILE A 1 106 ? 0.093 -3.090 11.697 1.00 93.06 106 ILE A O 1
ATOM 863 N N . HIS A 1 107 ? -2.057 -2.504 11.947 1.00 92.25 107 HIS A N 1
ATOM 864 C CA . HIS A 1 107 ? -2.594 -3.567 11.114 1.00 92.25 107 HIS A CA 1
ATOM 865 C C . HIS A 1 107 ? -3.090 -2.986 9.801 1.00 92.25 107 HIS A C 1
ATOM 867 O O . HIS A 1 107 ? -3.837 -2.013 9.791 1.00 92.25 107 HIS A O 1
ATOM 873 N N . VAL A 1 108 ? -2.687 -3.595 8.691 1.00 91.75 108 VAL A N 1
ATOM 874 C CA . VAL A 1 108 ? -3.045 -3.146 7.349 1.00 91.75 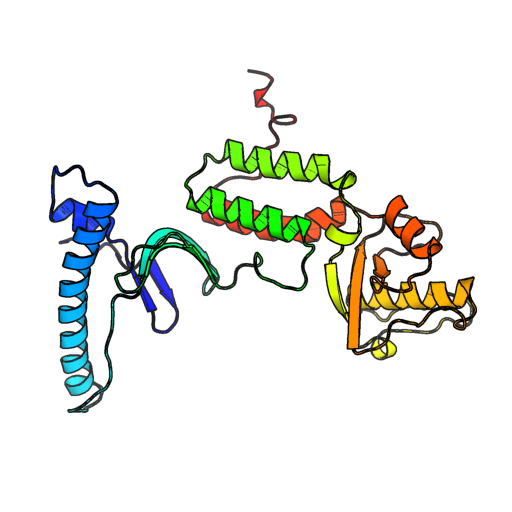108 VAL A CA 1
ATOM 875 C C . VAL A 1 108 ? -3.709 -4.283 6.598 1.00 91.75 108 VAL A C 1
ATOM 877 O O . VAL A 1 108 ? -3.138 -5.369 6.481 1.00 91.75 108 VAL A O 1
ATOM 880 N N . LYS A 1 109 ? -4.873 -4.009 6.006 1.00 90.19 109 LYS A N 1
ATOM 881 C CA . LYS A 1 109 ? -5.564 -4.949 5.130 1.00 90.19 109 LYS A CA 1
ATOM 882 C C . LYS A 1 109 ? -5.808 -4.351 3.758 1.00 90.19 109 LYS A C 1
ATOM 884 O O . LYS A 1 109 ? -6.343 -3.257 3.644 1.00 90.19 109 LYS A O 1
ATOM 889 N N . GLY A 1 110 ? -5.336 -5.045 2.721 1.00 85.88 110 GLY A N 1
ATOM 890 C CA . GLY A 1 110 ? -5.537 -4.700 1.307 1.00 85.88 110 GLY A CA 1
ATOM 891 C C . GLY A 1 110 ? -4.968 -3.355 0.836 1.00 85.88 110 GLY A C 1
ATOM 892 O O . GLY A 1 110 ? -5.184 -2.991 -0.324 1.00 85.88 110 GLY A O 1
ATOM 893 N N . LEU A 1 111 ? -4.250 -2.613 1.688 1.00 85.38 111 LEU A N 1
ATOM 894 C CA . LEU A 1 111 ? -3.558 -1.393 1.277 1.00 85.38 111 LEU A CA 1
ATOM 895 C C . LEU A 1 111 ? -2.249 -1.724 0.571 1.00 85.38 111 LEU A C 1
ATOM 897 O O . LEU A 1 111 ? -1.578 -2.718 0.838 1.00 85.38 111 LEU A O 1
ATOM 901 N N . ASP A 1 112 ? -1.873 -0.842 -0.344 1.00 72.69 112 ASP A N 1
ATOM 902 C CA . ASP A 1 112 ? -0.713 -1.042 -1.206 1.00 72.69 112 ASP A CA 1
ATOM 903 C C . ASP A 1 112 ? 0.625 -0.811 -0.488 1.00 72.69 112 ASP A C 1
ATOM 905 O O . ASP A 1 112 ? 1.672 -1.103 -1.059 1.00 72.69 112 ASP A O 1
ATOM 909 N N . THR A 1 113 ? 0.598 -0.370 0.775 1.00 71.38 113 THR A N 1
ATOM 910 C CA . THR A 1 113 ? 1.775 -0.236 1.652 1.00 71.38 113 THR A CA 1
ATOM 911 C C . THR A 1 113 ? 2.515 -1.553 1.865 1.00 71.38 113 THR A C 1
ATOM 913 O O . THR A 1 113 ? 3.676 -1.538 2.251 1.00 71.38 113 THR A O 1
ATOM 916 N N . ILE A 1 114 ? 1.885 -2.699 1.587 1.00 66.69 114 ILE A N 1
ATOM 917 C CA . ILE A 1 114 ? 2.485 -4.031 1.751 1.00 66.69 114 ILE A CA 1
ATOM 918 C C . ILE A 1 114 ? 2.735 -4.770 0.430 1.00 66.69 114 ILE A C 1
ATOM 920 O O . ILE A 1 114 ? 3.289 -5.869 0.458 1.00 66.69 114 ILE A O 1
ATOM 924 N N . ARG A 1 115 ? 2.373 -4.200 -0.732 1.00 73.06 115 ARG A N 1
ATOM 925 C CA . ARG A 1 115 ? 2.596 -4.884 -2.016 1.00 73.06 115 ARG A CA 1
ATOM 926 C C . ARG A 1 115 ? 4.089 -5.008 -2.316 1.00 73.06 115 ARG A C 1
ATOM 928 O O . ARG A 1 115 ? 4.849 -4.052 -2.199 1.00 73.06 115 ARG A O 1
ATOM 935 N N . SER A 1 116 ? 4.501 -6.210 -2.712 1.00 74.69 116 SER A N 1
ATOM 936 C CA . SER A 1 116 ? 5.903 -6.552 -2.965 1.00 74.69 116 SER A CA 1
ATOM 937 C C . SER A 1 116 ? 6.440 -6.005 -4.280 1.00 74.69 116 SER A C 1
ATOM 939 O O . SER A 1 116 ? 7.649 -5.982 -4.442 1.00 74.69 116 SER A O 1
ATOM 941 N N . ASN A 1 117 ? 5.576 -5.569 -5.202 1.00 81.56 117 ASN A N 1
ATOM 942 C CA . ASN A 1 117 ? 5.953 -5.126 -6.545 1.00 81.56 117 ASN A CA 1
ATOM 943 C C . ASN A 1 117 ? 6.182 -3.610 -6.664 1.00 81.56 117 ASN A C 1
ATOM 945 O O . ASN A 1 117 ? 5.971 -3.018 -7.724 1.00 81.56 117 ASN A O 1
ATOM 949 N N . PHE A 1 118 ? 6.537 -2.980 -5.549 1.00 83.88 118 PHE A N 1
ATOM 950 C CA . PHE A 1 118 ? 6.575 -1.536 -5.398 1.00 83.88 118 PHE A CA 1
ATOM 951 C C . PHE A 1 118 ? 7.956 -1.078 -4.945 1.00 83.88 118 PHE A C 1
ATOM 953 O O . PHE A 1 118 ? 8.573 -1.732 -4.104 1.00 83.88 118 PHE A O 1
ATOM 960 N N . ALA A 1 119 ? 8.431 0.034 -5.505 1.00 91.19 119 ALA A N 1
ATOM 961 C CA . ALA A 1 119 ? 9.695 0.645 -5.119 1.00 91.19 119 ALA A CA 1
ATOM 962 C C . ALA A 1 119 ? 9.780 0.859 -3.601 1.00 91.19 119 ALA A C 1
ATOM 964 O O . ALA A 1 119 ? 8.828 1.331 -2.971 1.00 91.19 119 ALA A O 1
ATOM 965 N N . VAL A 1 120 ? 10.933 0.530 -3.015 1.00 92.56 120 VAL A N 1
ATOM 966 C CA . VAL A 1 120 ? 11.143 0.559 -1.559 1.00 92.56 120 VAL A CA 1
ATOM 967 C C . VAL A 1 120 ? 10.911 1.962 -1.003 1.00 92.56 120 VAL A C 1
ATOM 969 O O . VAL A 1 120 ? 10.195 2.114 -0.016 1.00 92.56 120 VAL A O 1
ATOM 972 N N . ALA A 1 121 ? 11.436 2.988 -1.678 1.00 93.50 121 ALA A N 1
ATOM 973 C CA . ALA A 1 121 ? 11.278 4.379 -1.260 1.00 93.50 121 ALA A CA 1
ATOM 974 C C . ALA A 1 121 ? 9.803 4.828 -1.259 1.00 93.50 121 ALA A C 1
ATOM 976 O O . ALA A 1 121 ? 9.338 5.473 -0.321 1.00 93.50 121 ALA A O 1
ATOM 977 N N . MET A 1 122 ? 9.038 4.428 -2.279 1.00 92.62 122 MET A N 1
ATOM 978 C CA . MET A 1 122 ? 7.612 4.758 -2.385 1.00 92.62 122 MET A CA 1
ATOM 979 C C . MET A 1 122 ? 6.781 4.015 -1.331 1.00 92.62 122 MET A C 1
ATOM 981 O O . MET A 1 122 ? 5.839 4.570 -0.762 1.00 92.62 122 MET A O 1
ATOM 985 N N . LYS A 1 123 ? 7.137 2.754 -1.051 1.00 91.12 123 LYS A N 1
ATOM 986 C CA . LYS A 1 123 ? 6.504 1.935 -0.011 1.00 91.12 123 LYS A CA 1
ATOM 987 C C . LYS A 1 123 ? 6.695 2.552 1.373 1.00 91.12 123 LYS A C 1
ATOM 989 O O . LYS A 1 123 ? 5.739 2.618 2.146 1.00 91.12 123 LYS A O 1
ATOM 994 N N . ASP A 1 124 ? 7.913 3.001 1.662 1.00 92.69 124 ASP A N 1
ATOM 995 C CA . ASP A 1 124 ? 8.263 3.664 2.915 1.00 92.69 124 ASP A CA 1
ATOM 996 C C . ASP A 1 124 ? 7.473 4.966 3.098 1.00 92.69 124 ASP A C 1
ATOM 998 O O . ASP A 1 124 ? 6.799 5.128 4.116 1.00 92.69 124 ASP A O 1
ATOM 1002 N N . LEU A 1 125 ? 7.440 5.838 2.080 1.00 94.19 125 LEU A N 1
ATOM 1003 C CA . LEU A 1 125 ? 6.635 7.063 2.128 1.00 94.19 125 LEU A CA 1
ATOM 1004 C C . LEU A 1 125 ? 5.156 6.757 2.399 1.00 94.19 125 LEU A C 1
ATOM 1006 O O . LEU A 1 125 ? 4.564 7.345 3.300 1.00 94.19 125 LEU A O 1
ATOM 1010 N N . LEU A 1 126 ? 4.553 5.831 1.646 1.00 93.31 126 LEU A N 1
ATOM 1011 C CA . LEU A 1 126 ? 3.133 5.509 1.802 1.00 93.31 126 LEU A CA 1
ATOM 1012 C C . LEU A 1 126 ? 2.822 4.932 3.191 1.00 93.31 126 LEU A C 1
ATOM 1014 O O . LEU A 1 126 ? 1.765 5.216 3.753 1.00 93.31 126 LEU A O 1
ATOM 1018 N N . SER A 1 127 ? 3.738 4.133 3.744 1.00 92.69 127 SER A N 1
ATOM 1019 C CA . SER A 1 127 ? 3.595 3.552 5.083 1.00 92.69 127 SER A CA 1
ATOM 1020 C C . SER A 1 127 ? 3.681 4.624 6.167 1.00 92.69 127 SER A C 1
ATOM 1022 O O . SER A 1 127 ? 2.859 4.620 7.077 1.00 92.69 127 SER A O 1
ATOM 1024 N N . LYS A 1 128 ? 4.608 5.580 6.029 1.00 94.81 128 LYS A N 1
ATOM 1025 C CA . LYS A 1 128 ? 4.732 6.732 6.934 1.00 94.81 128 LYS A CA 1
ATOM 1026 C C . LYS A 1 128 ? 3.512 7.644 6.880 1.00 94.81 128 LYS A C 1
ATOM 1028 O O . LYS A 1 128 ? 3.035 8.060 7.923 1.00 94.81 128 LYS A O 1
ATOM 1033 N N . VAL A 1 129 ? 2.971 7.910 5.690 1.00 95.31 129 VAL A N 1
ATOM 1034 C CA . VAL A 1 129 ? 1.732 8.695 5.547 1.00 95.31 129 VAL A CA 1
ATOM 1035 C C . VAL A 1 129 ? 0.559 7.987 6.229 1.00 95.31 129 VAL A C 1
ATOM 1037 O O . VAL A 1 129 ? -0.207 8.627 6.940 1.00 95.31 129 VAL A O 1
ATOM 1040 N N . LEU A 1 130 ? 0.419 6.669 6.048 1.00 94.75 130 LEU A N 1
ATOM 1041 C CA . LEU A 1 130 ? -0.622 5.899 6.731 1.00 94.75 130 LEU A CA 1
ATOM 1042 C C . LEU A 1 130 ? -0.458 5.941 8.258 1.00 94.75 130 LEU A C 1
ATOM 1044 O O . LEU A 1 130 ? -1.447 6.124 8.963 1.00 94.75 130 LEU A O 1
ATOM 1048 N N . ASP A 1 131 ? 0.766 5.769 8.760 1.00 95.12 131 ASP A N 1
ATOM 1049 C CA . ASP A 1 131 ? 1.053 5.855 10.194 1.00 95.12 131 ASP A CA 1
ATOM 1050 C C . ASP A 1 131 ? 0.745 7.250 10.747 1.00 95.12 131 ASP A C 1
ATOM 1052 O O . ASP A 1 131 ? 0.027 7.360 11.734 1.00 95.12 131 ASP A O 1
ATOM 1056 N N . ASP A 1 132 ? 1.177 8.314 10.065 1.00 96.31 132 ASP A N 1
ATOM 1057 C CA . ASP A 1 132 ? 0.887 9.696 10.456 1.00 96.31 132 ASP A CA 1
ATOM 1058 C C . ASP A 1 132 ? -0.634 9.953 10.533 1.00 96.31 132 ASP A C 1
ATOM 1060 O O . ASP A 1 132 ? -1.112 10.535 11.510 1.00 96.31 132 ASP A O 1
ATOM 1064 N N . ILE A 1 133 ? -1.417 9.456 9.564 1.00 95.81 133 ILE A N 1
ATOM 1065 C CA . ILE A 1 133 ? -2.890 9.540 9.597 1.00 95.81 133 ILE A CA 1
ATOM 1066 C C . ILE A 1 133 ? -3.447 8.801 10.821 1.00 95.81 133 ILE A C 1
ATOM 1068 O O . ILE A 1 133 ? -4.250 9.351 11.573 1.00 95.81 133 ILE A O 1
ATOM 1072 N N . LEU A 1 134 ? -3.010 7.561 11.059 1.00 95.38 134 LEU A N 1
ATOM 1073 C CA . LEU A 1 134 ? -3.460 6.767 12.207 1.00 95.38 134 LEU A CA 1
ATOM 1074 C C . LEU A 1 134 ? -2.967 7.342 13.546 1.00 95.38 134 LEU A C 1
ATOM 1076 O O . LEU A 1 134 ? -3.571 7.097 14.589 1.00 95.38 134 LEU A O 1
ATOM 1080 N N . ALA A 1 135 ? -1.886 8.112 13.543 1.00 95.19 135 ALA A N 1
ATOM 1081 C CA . ALA A 1 135 ? -1.375 8.853 14.686 1.00 95.19 135 ALA A CA 1
ATOM 1082 C C . ALA A 1 135 ? -2.076 10.207 14.890 1.00 95.19 135 ALA A C 1
ATOM 1084 O O . ALA A 1 135 ? -1.751 10.903 15.851 1.00 95.19 135 ALA A O 1
ATOM 1085 N N . ASN A 1 136 ? -3.038 10.564 14.030 1.00 94.31 136 ASN A N 1
ATOM 1086 C CA . ASN A 1 136 ? -3.730 11.852 14.033 1.00 94.31 136 ASN A CA 1
ATOM 1087 C C . ASN A 1 136 ? -2.762 13.049 13.915 1.00 94.31 136 ASN A C 1
ATOM 1089 O O . ASN A 1 136 ? -2.925 14.075 14.576 1.00 94.31 136 ASN A O 1
ATOM 1093 N N . VAL A 1 137 ? -1.714 12.898 13.102 1.00 96.81 137 VAL A N 1
ATOM 1094 C CA . VAL A 1 137 ? -0.781 13.982 12.775 1.00 96.81 137 VAL A CA 1
ATOM 1095 C C . VAL A 1 137 ? -1.508 15.032 11.917 1.00 96.81 137 VAL A C 1
ATOM 1097 O O . VAL A 1 137 ? -2.254 14.651 11.013 1.00 96.81 137 VAL A O 1
ATOM 1100 N N . PRO A 1 138 ? -1.289 16.344 12.151 1.00 96.06 138 PRO A N 1
ATOM 1101 C CA . PRO A 1 138 ? -1.891 17.399 11.335 1.00 96.06 138 PRO A CA 1
ATOM 1102 C C . PRO A 1 138 ? -1.583 17.245 9.840 1.00 96.06 138 PRO A C 1
ATOM 1104 O O . PRO A 1 138 ? -0.441 16.945 9.469 1.00 96.06 138 PRO A O 1
ATOM 1107 N N . LYS A 1 139 ? -2.586 17.500 8.987 1.00 95.38 139 LYS A N 1
ATOM 1108 C CA . LYS A 1 139 ? -2.496 17.375 7.521 1.00 95.38 139 LYS A CA 1
ATOM 1109 C C . LYS A 1 139 ? -1.277 18.108 6.965 1.00 95.38 139 LYS A C 1
ATOM 1111 O O . LYS A 1 139 ? -0.566 17.569 6.126 1.00 95.38 139 LYS A O 1
ATOM 1116 N N . GLU A 1 140 ? -0.975 19.292 7.480 1.00 95.00 140 GLU A N 1
ATOM 1117 C CA . GLU A 1 140 ? 0.094 20.162 6.985 1.00 95.00 140 GLU A CA 1
ATOM 1118 C C . GLU A 1 140 ? 1.481 19.524 7.143 1.00 95.00 140 GLU A C 1
ATOM 1120 O O . GLU A 1 140 ? 2.379 19.789 6.345 1.00 95.00 140 GLU A O 1
ATOM 1125 N N . LYS A 1 141 ? 1.673 18.684 8.170 1.00 96.25 141 LYS A N 1
ATOM 1126 C CA . LYS A 1 141 ? 2.923 17.933 8.374 1.00 96.25 141 LYS A CA 1
ATOM 1127 C C . LYS A 1 141 ? 3.017 16.734 7.433 1.00 96.25 141 LYS A C 1
ATOM 1129 O O . LYS A 1 141 ? 4.107 16.403 6.967 1.00 96.25 141 LYS A O 1
ATOM 1134 N N . ILE A 1 142 ? 1.883 16.101 7.139 1.00 96.75 142 ILE A N 1
ATOM 1135 C CA . ILE A 1 142 ? 1.796 14.994 6.180 1.00 96.75 142 ILE A CA 1
ATOM 1136 C C . ILE A 1 142 ? 2.086 15.513 4.766 1.00 96.75 142 ILE A C 1
ATOM 1138 O O . ILE A 1 142 ? 2.923 14.948 4.059 1.00 96.75 142 ILE A O 1
ATOM 1142 N N . ASP A 1 143 ? 1.470 16.634 4.392 1.00 96.19 143 ASP A N 1
ATOM 1143 C CA . ASP A 1 143 ? 1.702 17.335 3.128 1.00 96.19 143 ASP A CA 1
ATOM 1144 C C . ASP A 1 143 ? 3.174 17.719 2.951 1.00 96.19 143 ASP A C 1
ATOM 1146 O O . ASP A 1 143 ? 3.776 17.484 1.898 1.00 96.19 143 ASP A O 1
ATOM 1150 N N . GLU A 1 144 ? 3.786 18.253 4.008 1.00 95.38 144 GLU A N 1
ATOM 1151 C CA . GLU A 1 144 ? 5.200 18.609 4.019 1.00 95.38 144 GLU A CA 1
ATOM 1152 C C . GLU A 1 144 ? 6.105 17.386 3.836 1.00 95.38 144 GLU A C 1
ATOM 1154 O O . GLU A 1 144 ? 7.046 17.441 3.043 1.00 95.38 144 GLU A O 1
ATOM 1159 N N . ARG A 1 145 ? 5.796 16.254 4.484 1.00 95.44 145 ARG A N 1
ATOM 1160 C CA . ARG A 1 145 ? 6.536 14.996 4.295 1.00 95.44 145 ARG A CA 1
ATOM 1161 C C . ARG A 1 145 ? 6.481 14.527 2.842 1.00 95.44 145 ARG A C 1
ATOM 1163 O O . ARG A 1 145 ? 7.513 14.157 2.279 1.00 95.44 145 ARG A O 1
ATOM 1170 N N . ILE A 1 146 ? 5.290 14.529 2.244 1.00 95.56 146 ILE A N 1
ATOM 1171 C CA . ILE A 1 146 ? 5.087 14.101 0.855 1.00 95.56 146 ILE A CA 1
ATOM 1172 C C . ILE A 1 146 ? 5.844 15.029 -0.101 1.00 95.56 146 ILE A C 1
ATOM 1174 O O . ILE A 1 146 ? 6.575 14.558 -0.975 1.00 95.56 146 ILE A O 1
ATOM 1178 N N . SER A 1 147 ? 5.728 16.341 0.103 1.00 94.50 147 SER A N 1
ATOM 1179 C CA . SER A 1 147 ? 6.393 17.353 -0.723 1.00 94.50 147 SER A CA 1
ATOM 1180 C C . SER A 1 147 ? 7.916 17.266 -0.609 1.00 94.50 147 SER A C 1
ATOM 1182 O O . SER A 1 147 ? 8.620 17.289 -1.618 1.00 94.50 147 SER A O 1
ATOM 1184 N N . LEU A 1 148 ? 8.448 17.086 0.605 1.00 94.12 148 LEU A N 1
ATOM 1185 C CA . LEU A 1 148 ? 9.881 16.919 0.842 1.00 94.12 148 LEU A CA 1
ATOM 1186 C C . LEU A 1 148 ? 10.427 15.665 0.152 1.00 94.12 148 LEU A C 1
ATOM 1188 O O . LEU A 1 148 ? 11.489 15.720 -0.466 1.00 94.12 148 LEU A O 1
ATOM 1192 N N . PHE A 1 149 ? 9.697 14.550 0.215 1.00 94.81 149 PHE A N 1
ATOM 1193 C CA . PHE A 1 149 ? 10.072 13.341 -0.512 1.00 94.81 149 PHE A CA 1
ATOM 1194 C C . PHE A 1 149 ? 10.096 13.587 -2.024 1.00 94.81 149 PHE A C 1
ATOM 1196 O O . PHE A 1 149 ? 11.093 13.273 -2.673 1.00 94.81 149 PHE A O 1
ATOM 1203 N N . LYS A 1 150 ? 9.041 14.196 -2.585 1.00 93.00 150 LYS A N 1
ATOM 1204 C CA . LYS A 1 150 ? 8.959 14.499 -4.024 1.00 93.00 150 LYS A CA 1
ATOM 1205 C C . LYS A 1 150 ? 10.098 15.418 -4.477 1.00 93.00 150 LYS A C 1
ATOM 1207 O O . LYS A 1 150 ? 10.651 15.205 -5.550 1.00 93.00 150 LYS A O 1
ATOM 1212 N N . ARG A 1 151 ? 10.503 16.391 -3.652 1.00 91.56 151 ARG A N 1
ATOM 1213 C CA . ARG A 1 151 ? 11.662 17.250 -3.940 1.00 91.56 151 ARG A CA 1
ATOM 1214 C C . ARG A 1 151 ? 12.978 16.487 -3.892 1.00 91.56 151 ARG A C 1
ATOM 1216 O O . ARG A 1 151 ? 13.791 16.676 -4.781 1.00 91.56 151 ARG A O 1
ATOM 1223 N N . ASN A 1 152 ? 13.181 15.611 -2.911 1.00 92.94 152 ASN A N 1
ATOM 1224 C CA . ASN A 1 152 ? 14.470 14.950 -2.677 1.00 92.94 152 ASN A CA 1
ATOM 1225 C C . ASN A 1 152 ? 14.649 13.610 -3.397 1.00 92.94 152 ASN A C 1
ATOM 1227 O O . ASN A 1 152 ? 15.730 13.029 -3.330 1.00 92.94 152 ASN A O 1
ATOM 1231 N N . MET A 1 153 ? 13.629 13.100 -4.091 1.00 91.75 153 MET A N 1
ATOM 1232 C CA . MET A 1 153 ? 13.688 11.764 -4.694 1.00 91.75 153 MET A CA 1
ATOM 1233 C C . MET A 1 153 ? 14.795 11.597 -5.744 1.00 91.75 153 MET A C 1
ATOM 1235 O O . MET A 1 153 ? 15.239 10.478 -5.957 1.00 91.75 153 MET A O 1
ATOM 1239 N N . HIS A 1 154 ? 15.263 12.685 -6.365 1.00 90.81 154 HIS A N 1
ATOM 1240 C CA . HIS A 1 154 ? 16.376 12.658 -7.322 1.00 90.81 154 HIS A CA 1
ATOM 1241 C C . HIS A 1 154 ? 17.732 12.331 -6.675 1.00 90.81 154 HIS A C 1
ATOM 1243 O O . HIS A 1 154 ? 18.653 11.921 -7.371 1.00 90.81 154 HIS A O 1
ATOM 1249 N N . ASN A 1 155 ? 17.847 12.491 -5.352 1.00 92.44 155 ASN A N 1
ATOM 1250 C CA . ASN A 1 155 ? 19.040 12.130 -4.584 1.00 92.44 155 ASN A CA 1
ATOM 1251 C C . ASN A 1 155 ? 19.029 10.658 -4.146 1.00 92.44 155 ASN A C 1
ATOM 1253 O O . ASN A 1 155 ? 20.001 10.174 -3.567 1.00 92.44 155 ASN A O 1
ATOM 1257 N N . LEU A 1 156 ? 17.921 9.944 -4.368 1.00 93.00 156 LEU A N 1
ATOM 1258 C CA . LEU A 1 156 ? 17.812 8.536 -4.017 1.00 93.00 156 LEU A CA 1
ATOM 1259 C C . LEU A 1 156 ? 18.480 7.673 -5.085 1.00 93.00 156 LEU A C 1
ATOM 1261 O O . LEU A 1 156 ? 18.408 7.950 -6.279 1.00 93.00 156 LEU A O 1
ATOM 1265 N N . SER A 1 157 ? 19.083 6.566 -4.652 1.00 94.06 157 SER A N 1
ATOM 1266 C CA . SER A 1 157 ? 19.592 5.560 -5.584 1.00 94.06 157 SER A CA 1
ATOM 1267 C C . SER A 1 157 ? 18.463 5.022 -6.470 1.00 94.06 157 SER A C 1
ATOM 1269 O O . SER A 1 157 ? 17.367 4.709 -5.989 1.00 94.06 157 SER A O 1
ATOM 1271 N N . TYR A 1 158 ? 18.751 4.817 -7.757 1.00 93.25 158 TYR A N 1
ATOM 1272 C CA . TYR A 1 158 ? 17.824 4.163 -8.682 1.00 93.25 158 TYR A CA 1
ATOM 1273 C C . TYR A 1 158 ? 17.353 2.797 -8.156 1.00 93.25 158 TYR A C 1
ATOM 1275 O O . TYR A 1 158 ? 16.229 2.384 -8.428 1.00 93.25 158 TYR A O 1
ATOM 1283 N N . GLU A 1 159 ? 18.165 2.103 -7.349 1.00 93.69 159 GLU A N 1
ATOM 1284 C CA . GLU A 1 159 ? 17.829 0.779 -6.822 1.00 93.69 159 GLU A CA 1
ATOM 1285 C C . GLU A 1 159 ? 16.649 0.767 -5.854 1.00 93.69 159 GLU A C 1
ATOM 1287 O O . GLU A 1 159 ? 15.915 -0.227 -5.813 1.00 93.69 159 GLU A O 1
ATOM 1292 N N . VAL A 1 160 ? 16.487 1.834 -5.062 1.00 94.31 160 VAL A N 1
ATOM 1293 C CA . VAL A 1 160 ? 15.365 1.982 -4.117 1.00 94.31 160 VAL A CA 1
ATOM 1294 C C . VAL A 1 160 ? 14.138 2.596 -4.786 1.00 94.31 160 VAL A C 1
ATOM 1296 O O . VAL A 1 160 ? 13.024 2.446 -4.279 1.00 94.31 160 VAL A O 1
ATOM 1299 N N . MET A 1 161 ? 14.346 3.250 -5.932 1.00 94.31 161 MET A N 1
ATOM 1300 C CA . MET A 1 161 ? 13.306 3.827 -6.780 1.00 94.31 161 MET A CA 1
ATOM 1301 C C . MET A 1 161 ? 12.723 2.820 -7.772 1.00 94.31 161 MET A C 1
ATOM 1303 O O . MET A 1 161 ? 11.596 3.003 -8.220 1.00 94.31 161 MET A O 1
ATOM 1307 N N . ALA A 1 162 ? 13.449 1.756 -8.109 1.00 96.12 162 ALA A N 1
ATOM 1308 C CA . ALA A 1 162 ? 13.009 0.765 -9.079 1.00 96.12 162 ALA A CA 1
ATOM 1309 C C . ALA A 1 162 ? 11.940 -0.187 -8.524 1.00 96.12 162 ALA A C 1
ATOM 1311 O O . ALA A 1 162 ? 11.991 -0.626 -7.374 1.00 96.12 162 ALA A O 1
ATOM 1312 N N . ASN A 1 163 ? 10.981 -0.549 -9.376 1.00 95.56 163 ASN A N 1
ATOM 1313 C CA . ASN A 1 163 ? 9.902 -1.465 -9.028 1.00 95.56 163 ASN A CA 1
ATOM 1314 C C . ASN A 1 163 ? 10.364 -2.923 -9.197 1.00 95.56 163 ASN A C 1
ATOM 1316 O O . ASN A 1 163 ? 10.701 -3.319 -10.315 1.00 95.56 163 ASN A O 1
ATOM 1320 N N . PRO A 1 164 ? 10.365 -3.746 -8.136 1.00 95.44 164 PRO A N 1
ATOM 1321 C CA . PRO A 1 164 ? 10.702 -5.164 -8.237 1.00 95.44 164 PRO A CA 1
ATOM 1322 C C . PRO A 1 164 ? 9.535 -5.977 -8.816 1.00 95.44 164 PRO A C 1
ATOM 1324 O O . PRO A 1 164 ? 8.379 -5.744 -8.465 1.00 95.44 164 PRO A O 1
ATOM 1327 N N . ILE A 1 165 ? 9.801 -6.953 -9.686 1.00 95.69 165 ILE A N 1
ATOM 1328 C CA . ILE A 1 165 ? 8.770 -7.865 -10.210 1.00 95.69 165 ILE A CA 1
ATOM 1329 C C . ILE A 1 165 ? 9.386 -9.121 -10.846 1.00 95.69 165 ILE A C 1
ATOM 1331 O O . ILE A 1 165 ? 10.525 -9.103 -11.302 1.00 95.69 165 ILE A O 1
ATOM 1335 N N . GLY A 1 166 ? 8.631 -10.222 -10.884 1.00 96.00 166 GLY A N 1
ATOM 1336 C CA . GLY A 1 166 ? 8.976 -11.395 -11.692 1.00 96.00 166 GLY A CA 1
ATOM 1337 C C . GLY A 1 166 ? 8.436 -11.260 -13.115 1.00 96.00 166 GLY A C 1
ATOM 1338 O O . GLY A 1 166 ? 7.266 -10.917 -13.291 1.00 96.00 166 GLY A O 1
ATOM 1339 N N . VAL A 1 167 ? 9.257 -11.542 -14.126 1.00 95.75 167 VAL A N 1
ATOM 1340 C CA . VAL A 1 167 ? 8.857 -11.397 -15.534 1.00 95.75 167 VAL A CA 1
ATOM 1341 C C . VAL A 1 167 ? 8.204 -12.674 -16.050 1.00 95.75 167 VAL A C 1
ATOM 1343 O O . VAL A 1 167 ? 8.712 -13.775 -15.843 1.00 95.75 167 VAL A O 1
ATOM 1346 N N . LYS A 1 168 ? 7.077 -12.537 -16.754 1.00 94.75 168 LYS A N 1
ATOM 1347 C CA . LYS A 1 168 ? 6.434 -13.631 -17.492 1.00 94.75 168 LYS A CA 1
ATOM 1348 C C . LYS A 1 168 ? 5.915 -13.134 -18.838 1.00 94.75 168 LYS A C 1
ATOM 1350 O O . LYS A 1 168 ? 5.336 -12.054 -18.925 1.00 94.75 168 LYS A O 1
ATOM 1355 N N . GLY A 1 169 ? 6.056 -13.967 -19.864 1.00 92.50 169 GLY A N 1
ATOM 1356 C CA . GLY A 1 169 ? 5.503 -13.724 -21.192 1.00 92.50 169 GLY A CA 1
ATOM 1357 C C . GLY A 1 169 ? 6.405 -12.932 -22.138 1.00 92.50 169 GLY A C 1
ATOM 1358 O O . GLY A 1 169 ? 5.868 -12.349 -23.070 1.00 92.50 169 GLY A O 1
ATOM 1359 N N . ILE A 1 170 ? 7.733 -12.923 -21.954 1.00 93.69 170 ILE A N 1
ATOM 1360 C CA . ILE A 1 170 ? 8.674 -12.219 -22.855 1.00 93.69 170 ILE A CA 1
ATOM 1361 C C . ILE A 1 170 ? 8.443 -12.635 -24.313 1.00 93.69 170 ILE A C 1
ATOM 1363 O O . ILE A 1 170 ? 7.979 -11.821 -25.105 1.00 93.69 170 ILE A O 1
ATOM 1367 N N . GLY A 1 171 ? 8.601 -13.924 -24.636 1.00 91.94 171 GLY A N 1
ATOM 1368 C CA . GLY A 1 171 ? 8.411 -14.426 -26.006 1.00 91.94 171 GLY A CA 1
ATOM 1369 C C . GLY A 1 171 ? 6.986 -14.282 -26.562 1.00 91.94 171 GLY A C 1
ATOM 1370 O O . GLY A 1 171 ? 6.782 -14.341 -27.769 1.00 91.94 171 GLY A O 1
ATOM 1371 N N . LYS A 1 172 ? 5.975 -14.048 -25.710 1.00 93.12 172 LYS A N 1
ATOM 1372 C CA . LYS A 1 172 ? 4.619 -13.726 -26.183 1.00 93.12 172 LYS A CA 1
ATOM 1373 C C . LYS A 1 172 ? 4.577 -12.326 -26.793 1.00 93.12 172 LYS A C 1
ATOM 1375 O O . LYS A 1 172 ? 3.858 -12.129 -27.775 1.00 93.12 172 LYS A O 1
ATOM 1380 N N . TYR A 1 173 ? 5.270 -11.371 -26.176 1.00 94.38 173 TYR A N 1
ATOM 1381 C CA . TYR A 1 173 ? 5.178 -9.948 -26.497 1.00 94.38 173 TYR A CA 1
ATOM 1382 C C . TYR A 1 173 ? 6.337 -9.430 -27.344 1.00 94.38 173 TYR A C 1
ATOM 1384 O O . TYR A 1 173 ? 6.139 -8.433 -28.029 1.00 94.38 173 TYR A O 1
ATOM 1392 N N . GLU A 1 174 ? 7.495 -10.078 -27.309 1.00 93.56 174 GLU A N 1
ATOM 1393 C CA . GLU A 1 174 ? 8.657 -9.741 -28.127 1.00 93.56 174 GLU A CA 1
ATOM 1394 C C . GLU A 1 174 ? 8.368 -9.957 -29.617 1.00 93.56 174 GLU A C 1
ATOM 1396 O O . GLU A 1 174 ? 7.755 -10.950 -30.019 1.00 93.56 174 GLU A O 1
ATOM 1401 N N . VAL A 1 175 ? 8.785 -8.989 -30.428 1.00 91.12 175 VAL A N 1
ATOM 1402 C CA . VAL A 1 175 ? 8.756 -9.043 -31.888 1.00 91.12 175 VAL A CA 1
ATOM 1403 C C . VAL A 1 175 ? 10.141 -8.634 -32.357 1.00 91.12 175 VAL A C 1
ATOM 1405 O O . VAL A 1 175 ? 10.541 -7.486 -32.167 1.00 91.12 175 VAL A O 1
ATOM 1408 N N . LYS A 1 176 ? 10.876 -9.581 -32.939 1.00 84.69 176 LYS A N 1
ATOM 1409 C CA . LYS A 1 176 ? 12.178 -9.280 -33.526 1.00 84.69 176 LYS A CA 1
ATOM 1410 C C . LYS A 1 176 ? 11.987 -8.369 -34.729 1.00 84.69 176 LYS A C 1
ATOM 1412 O O . LYS A 1 176 ? 11.057 -8.563 -35.509 1.00 84.69 176 LYS A O 1
ATOM 1417 N N . ASP A 1 177 ? 12.856 -7.381 -34.827 1.00 80.31 177 ASP A N 1
ATOM 1418 C CA . ASP A 1 177 ? 12.962 -6.516 -35.986 1.00 80.31 177 ASP A CA 1
ATOM 1419 C C . ASP A 1 177 ? 14.169 -6.988 -36.798 1.00 80.31 177 ASP A C 1
ATOM 1421 O O . ASP A 1 177 ? 15.256 -7.129 -36.245 1.00 80.31 177 ASP A O 1
ATOM 1425 N N . GLU A 1 178 ? 13.975 -7.307 -38.075 1.00 76.12 178 GLU A N 1
ATOM 1426 C CA . GLU A 1 178 ? 15.082 -7.733 -38.944 1.00 76.12 178 GLU A CA 1
ATOM 1427 C C . GLU A 1 178 ? 15.954 -6.538 -39.361 1.00 76.12 178 GLU A C 1
ATOM 1429 O O . GLU A 1 178 ? 17.123 -6.716 -39.691 1.00 76.12 178 GLU A O 1
ATOM 1434 N N . GLU A 1 179 ? 15.414 -5.317 -39.278 1.00 74.19 179 GLU A N 1
ATOM 1435 C CA . GLU A 1 179 ? 16.084 -4.081 -39.696 1.00 74.19 179 GLU A CA 1
ATOM 1436 C C . GLU A 1 179 ? 16.732 -3.316 -38.528 1.00 74.19 179 GLU A C 1
ATOM 1438 O O . GLU A 1 179 ? 17.442 -2.334 -38.745 1.00 74.19 179 GLU A O 1
ATOM 1443 N N . SER A 1 180 ? 16.509 -3.740 -37.278 1.00 77.88 180 SER A N 1
ATOM 1444 C CA . SER A 1 180 ? 17.016 -3.061 -36.080 1.00 77.88 180 SER A CA 1
ATOM 1445 C C . SER A 1 180 ? 17.556 -4.042 -35.047 1.00 77.88 180 SER A C 1
ATOM 1447 O O . SER A 1 180 ? 16.960 -5.080 -34.778 1.00 77.88 180 SER A O 1
ATOM 1449 N N . SER A 1 181 ? 18.651 -3.673 -34.374 1.00 74.19 181 SER A N 1
ATOM 1450 C CA . SER A 1 181 ? 19.161 -4.432 -33.222 1.00 74.19 181 SER A CA 1
ATOM 1451 C C . SER A 1 181 ? 18.216 -4.405 -32.012 1.00 74.19 181 SER A C 1
ATOM 1453 O O . SER A 1 181 ? 18.441 -5.139 -31.050 1.00 74.19 181 SER A O 1
ATOM 1455 N N . PHE A 1 182 ? 17.174 -3.563 -32.025 1.00 88.00 182 PHE A N 1
ATOM 1456 C CA . PHE A 1 182 ? 16.223 -3.434 -30.925 1.00 88.00 182 PHE A CA 1
ATOM 1457 C C . PHE A 1 182 ? 14.893 -4.113 -31.237 1.00 88.00 182 PHE A C 1
ATOM 1459 O O . PHE A 1 182 ? 14.226 -3.804 -32.224 1.00 88.00 182 PHE A O 1
ATOM 1466 N N . SER A 1 183 ? 14.469 -5.010 -30.344 1.00 85.88 183 SER A N 1
ATOM 1467 C CA . SER A 1 183 ? 13.187 -5.696 -30.492 1.00 85.88 183 SER A CA 1
ATOM 1468 C C . SER A 1 183 ? 12.011 -4.748 -30.253 1.00 85.88 183 SER A C 1
ATOM 1470 O O . SER A 1 183 ? 12.009 -3.931 -29.331 1.00 85.88 183 SER A O 1
ATOM 1472 N N . LYS A 1 184 ? 10.958 -4.917 -31.052 1.00 89.56 184 LYS A N 1
ATOM 1473 C CA . LYS A 1 184 ? 9.654 -4.274 -30.863 1.00 89.56 184 LYS A CA 1
ATOM 1474 C C . LYS A 1 184 ? 8.795 -5.106 -29.906 1.00 89.56 184 LYS A C 1
ATOM 1476 O O . LYS A 1 184 ? 9.109 -6.251 -29.572 1.00 89.56 184 LYS A O 1
ATOM 1481 N N . TYR A 1 185 ? 7.661 -4.549 -29.475 1.00 90.94 185 TYR A N 1
ATOM 1482 C CA . TYR A 1 185 ? 6.696 -5.290 -28.655 1.00 90.94 185 TYR A CA 1
ATOM 1483 C C . TYR A 1 185 ? 5.273 -5.192 -29.187 1.00 90.94 185 TYR A C 1
ATOM 1485 O O . TYR A 1 185 ? 4.833 -4.154 -29.683 1.00 90.94 185 TYR A O 1
ATOM 1493 N N . LYS A 1 186 ? 4.513 -6.272 -28.995 1.00 91.75 186 LYS A N 1
ATOM 1494 C CA . LYS A 1 186 ? 3.082 -6.316 -29.306 1.00 91.75 186 LYS A CA 1
ATOM 1495 C C . LYS A 1 186 ? 2.296 -5.332 -28.436 1.00 91.75 186 LYS A C 1
ATOM 1497 O O . LYS A 1 186 ? 2.605 -5.101 -27.262 1.00 91.75 186 LYS A O 1
ATOM 1502 N N . LYS A 1 187 ? 1.208 -4.800 -28.998 1.00 91.25 187 LYS A N 1
ATOM 1503 C CA . LYS A 1 187 ? 0.256 -3.951 -28.270 1.00 91.25 187 LYS A CA 1
ATOM 1504 C C . LYS A 1 187 ? -0.253 -4.674 -27.015 1.00 91.25 187 LYS A C 1
ATOM 1506 O O . LYS A 1 187 ? -0.582 -5.856 -27.056 1.00 91.25 187 LYS A O 1
ATOM 1511 N N . GLY A 1 188 ? -0.304 -3.953 -25.893 1.00 90.88 188 GLY A N 1
ATOM 1512 C CA . GLY A 1 188 ? -0.726 -4.499 -24.598 1.00 90.88 188 GLY A CA 1
ATOM 1513 C C . GLY A 1 188 ? 0.374 -5.198 -23.789 1.00 90.88 188 GLY A C 1
ATOM 1514 O O . GLY A 1 188 ? 0.078 -5.717 -22.715 1.00 90.88 188 GLY A O 1
ATOM 1515 N N . ALA A 1 189 ? 1.632 -5.194 -24.251 1.00 94.31 189 ALA A N 1
ATOM 1516 C CA . ALA A 1 189 ? 2.758 -5.691 -23.463 1.00 94.31 189 ALA A CA 1
ATOM 1517 C C . ALA A 1 189 ? 2.867 -4.948 -22.112 1.00 94.31 189 ALA A C 1
ATOM 1519 O O . ALA A 1 189 ? 2.927 -3.711 -22.104 1.00 94.31 189 ALA A O 1
ATOM 1520 N N . PRO A 1 190 ? 2.911 -5.661 -20.969 1.00 95.75 190 PRO A N 1
ATOM 1521 C CA . PRO A 1 190 ? 3.123 -5.034 -19.670 1.00 95.75 190 PRO A CA 1
ATOM 1522 C C . PRO A 1 190 ? 4.460 -4.287 -19.619 1.00 95.75 190 PRO A C 1
ATOM 1524 O O . PRO A 1 190 ? 5.461 -4.771 -20.141 1.00 95.75 190 PRO A O 1
ATOM 1527 N N . VAL A 1 191 ? 4.501 -3.140 -18.934 1.00 95.94 191 VAL A N 1
ATOM 1528 C CA . VAL A 1 191 ? 5.694 -2.269 -18.886 1.00 95.94 191 VAL A CA 1
ATOM 1529 C C . VAL A 1 191 ? 6.964 -2.993 -18.426 1.00 95.94 191 VAL A C 1
ATOM 1531 O O . VAL A 1 191 ? 8.008 -2.850 -19.042 1.00 95.94 191 VAL A O 1
ATOM 1534 N N . HIS A 1 192 ? 6.872 -3.852 -17.412 1.00 96.12 192 HIS A N 1
ATOM 1535 C CA . HIS A 1 192 ? 8.021 -4.618 -16.922 1.00 96.12 192 HIS A CA 1
ATOM 1536 C C . HIS A 1 192 ? 8.521 -5.672 -17.923 1.00 96.12 192 HIS A C 1
ATOM 1538 O O . HIS A 1 192 ? 9.693 -6.031 -17.895 1.00 96.12 192 HIS A O 1
ATOM 1544 N N . VAL A 1 193 ? 7.650 -6.162 -18.815 1.00 97.38 193 VAL A N 1
ATOM 1545 C CA . VAL A 1 193 ? 8.050 -7.057 -19.909 1.00 97.38 193 VAL A CA 1
ATOM 1546 C C . VAL A 1 193 ? 8.764 -6.261 -20.999 1.00 97.38 193 VAL A C 1
ATOM 1548 O O . VAL A 1 193 ? 9.811 -6.697 -21.460 1.00 97.38 193 VAL A O 1
ATOM 1551 N N . LYS A 1 194 ? 8.261 -5.070 -21.359 1.00 97.00 194 LYS A N 1
ATOM 1552 C CA . LYS A 1 194 ? 8.960 -4.160 -22.288 1.00 97.00 194 LYS A CA 1
ATOM 1553 C C . LYS A 1 194 ? 10.354 -3.799 -21.772 1.00 97.00 194 LYS A C 1
ATOM 1555 O O . LYS A 1 194 ? 11.332 -3.929 -22.494 1.00 97.00 194 LYS A O 1
ATOM 1560 N N . ALA A 1 195 ? 10.442 -3.446 -20.491 1.00 97.62 195 ALA A N 1
ATOM 1561 C CA . ALA A 1 195 ? 11.687 -3.138 -19.801 1.00 97.62 195 ALA A CA 1
ATOM 1562 C C . ALA A 1 195 ? 12.701 -4.301 -19.857 1.00 97.62 195 ALA A C 1
ATOM 1564 O O . ALA A 1 195 ? 13.892 -4.069 -20.063 1.00 97.62 195 ALA A O 1
ATOM 1565 N N . ALA A 1 196 ? 12.233 -5.547 -19.711 1.00 97.75 196 ALA A N 1
ATOM 1566 C CA . ALA A 1 196 ? 13.061 -6.745 -19.854 1.00 97.75 196 ALA A CA 1
ATOM 1567 C C . ALA A 1 196 ? 13.538 -6.969 -21.300 1.00 97.75 196 ALA A C 1
ATOM 1569 O O . ALA A 1 196 ? 14.699 -7.301 -21.517 1.00 97.75 196 ALA A O 1
ATOM 1570 N N . ILE A 1 197 ? 12.667 -6.751 -22.289 1.00 96.50 197 ILE A N 1
ATOM 1571 C CA . ILE A 1 197 ? 13.034 -6.850 -23.710 1.00 96.50 197 ILE A CA 1
ATOM 1572 C C . ILE A 1 197 ? 14.063 -5.768 -24.078 1.00 96.50 197 ILE A C 1
ATOM 1574 O O . ILE A 1 197 ? 15.009 -6.058 -24.808 1.00 96.50 197 ILE A O 1
ATOM 1578 N N . ASN A 1 198 ? 13.950 -4.557 -23.520 1.00 97.00 198 ASN A N 1
ATOM 1579 C CA . ASN A 1 198 ? 14.942 -3.489 -23.707 1.00 97.00 198 ASN A CA 1
ATOM 1580 C C . ASN A 1 198 ? 16.307 -3.849 -23.161 1.00 97.00 198 ASN A C 1
ATOM 1582 O O . ASN A 1 198 ? 17.305 -3.675 -23.854 1.00 97.00 198 ASN A O 1
ATOM 1586 N N . TYR A 1 199 ? 16.345 -4.401 -21.950 1.00 97.19 199 TYR A N 1
ATOM 1587 C CA . TYR A 1 199 ? 17.581 -4.926 -21.389 1.00 97.19 199 TYR A CA 1
ATOM 1588 C C . TYR A 1 199 ? 18.208 -5.960 -22.332 1.00 97.19 199 TYR A C 1
ATOM 1590 O O . TYR A 1 199 ? 19.357 -5.805 -22.730 1.00 97.19 199 TYR A O 1
ATOM 1598 N N . ASN A 1 200 ? 17.439 -6.968 -22.757 1.00 95.50 200 ASN A N 1
ATOM 1599 C CA . ASN A 1 200 ? 17.931 -8.021 -23.650 1.00 95.50 200 ASN A CA 1
ATOM 1600 C C . ASN A 1 200 ? 18.429 -7.469 -24.990 1.00 95.50 200 ASN A C 1
ATOM 1602 O O . ASN A 1 200 ? 19.461 -7.917 -25.480 1.00 95.50 200 ASN A O 1
ATOM 1606 N N . SER A 1 201 ? 17.734 -6.472 -25.538 1.00 95.00 201 SER A N 1
ATOM 1607 C CA . SER A 1 201 ? 18.122 -5.818 -26.787 1.00 95.00 201 SER A CA 1
ATOM 1608 C C . SER A 1 201 ? 19.433 -5.036 -26.644 1.00 95.00 201 SER A C 1
ATOM 1610 O O . SER A 1 201 ? 20.245 -5.043 -27.560 1.00 95.00 201 SER A O 1
ATOM 1612 N N . LEU A 1 202 ? 19.696 -4.416 -25.486 1.00 95.25 202 LEU A N 1
ATOM 1613 C CA . LEU A 1 202 ? 21.001 -3.800 -25.205 1.00 95.25 202 LEU A CA 1
ATOM 1614 C C . LEU A 1 202 ? 22.110 -4.838 -25.038 1.00 95.25 202 LEU A C 1
ATOM 1616 O O . LEU A 1 202 ? 23.231 -4.600 -25.480 1.00 95.25 202 LEU A O 1
ATOM 1620 N N . ILE A 1 203 ? 21.811 -5.996 -24.440 1.00 94.62 203 ILE A N 1
ATOM 1621 C CA . ILE A 1 203 ? 22.788 -7.089 -24.360 1.00 94.62 203 ILE A CA 1
ATOM 1622 C C . ILE A 1 203 ? 23.162 -7.590 -25.761 1.00 94.62 203 ILE A C 1
ATOM 1624 O O . ILE A 1 203 ? 24.336 -7.850 -26.025 1.00 94.62 203 ILE A O 1
ATOM 1628 N N . ASP A 1 204 ? 22.186 -7.700 -26.662 1.00 91.75 204 ASP A N 1
ATOM 1629 C CA . ASP A 1 204 ? 22.433 -8.068 -28.058 1.00 91.75 204 ASP A CA 1
ATOM 1630 C C . ASP A 1 204 ? 23.216 -6.989 -28.806 1.00 91.75 204 ASP A C 1
ATOM 1632 O O . ASP A 1 204 ? 24.200 -7.300 -29.471 1.00 91.75 204 ASP A O 1
ATOM 1636 N N . HIS A 1 205 ? 22.829 -5.724 -28.648 1.00 92.00 205 HIS A N 1
ATOM 1637 C CA . HIS A 1 205 ? 23.451 -4.602 -29.343 1.00 92.00 205 HIS A CA 1
ATOM 1638 C C . HIS A 1 205 ? 24.906 -4.346 -28.910 1.00 92.00 205 HIS A C 1
ATOM 1640 O O . HIS A 1 205 ? 25.751 -4.077 -29.759 1.00 92.00 205 HIS A O 1
ATOM 1646 N N . TRP A 1 206 ? 25.221 -4.436 -27.613 1.00 93.31 206 TRP A N 1
ATOM 1647 C CA . TRP A 1 206 ? 26.562 -4.119 -27.097 1.00 93.31 206 TRP A CA 1
ATOM 1648 C C . TRP A 1 206 ? 27.489 -5.322 -26.937 1.00 93.31 206 TRP A C 1
ATOM 1650 O O . TRP A 1 206 ? 28.707 -5.154 -26.943 1.00 93.31 206 TRP A O 1
ATOM 1660 N N . TYR A 1 207 ? 26.941 -6.525 -26.753 1.00 92.00 207 TYR A N 1
ATOM 1661 C CA . TYR A 1 207 ? 27.735 -7.707 -26.399 1.00 92.00 207 TYR A CA 1
ATOM 1662 C C . TYR A 1 207 ? 27.382 -8.954 -27.209 1.00 92.00 207 TYR A C 1
ATOM 1664 O O . TYR A 1 207 ? 27.781 -10.057 -26.820 1.00 92.00 207 TYR A O 1
ATOM 1672 N N . GLU A 1 208 ? 26.600 -8.810 -28.283 1.00 86.94 208 GLU A N 1
ATOM 1673 C CA . GLU A 1 208 ? 26.149 -9.912 -29.142 1.00 86.94 208 GLU A CA 1
ATOM 1674 C C . GLU A 1 208 ? 25.479 -11.060 -28.362 1.00 86.94 208 GLU A C 1
ATOM 1676 O O . GLU A 1 208 ? 25.545 -12.223 -28.763 1.00 86.94 208 GLU A O 1
ATOM 1681 N N . GLY A 1 209 ? 24.895 -10.774 -27.192 1.00 78.19 209 GLY A N 1
ATOM 1682 C CA . GLY A 1 209 ? 24.257 -11.798 -26.362 1.00 78.19 209 GLY A CA 1
ATOM 1683 C C . GLY A 1 209 ? 25.207 -12.719 -25.585 1.00 78.19 209 GLY A C 1
ATOM 1684 O O . GLY A 1 209 ? 24.725 -13.648 -24.943 1.00 78.19 209 GLY A O 1
ATOM 1685 N N . LYS A 1 210 ? 26.532 -12.509 -25.634 1.00 83.75 210 LYS A N 1
ATOM 1686 C CA . LYS A 1 210 ? 27.525 -13.502 -25.166 1.00 83.75 210 LYS A CA 1
ATOM 1687 C C . LYS A 1 210 ? 28.114 -13.229 -23.781 1.00 83.75 210 LYS A C 1
ATOM 1689 O O . LYS A 1 210 ? 28.582 -14.160 -23.135 1.00 83.75 210 LYS A O 1
ATOM 1694 N N . LYS A 1 211 ? 28.132 -11.968 -23.331 1.00 88.88 211 LYS A N 1
ATOM 1695 C CA . LYS A 1 211 ? 28.837 -11.568 -22.095 1.00 88.88 211 LYS A CA 1
ATOM 1696 C C . LYS A 1 211 ? 27.964 -11.571 -20.843 1.00 88.88 211 LYS A C 1
ATOM 1698 O O . LYS A 1 211 ? 28.449 -11.897 -19.766 1.00 88.88 211 LYS A O 1
ATOM 1703 N N . TYR A 1 212 ? 26.702 -11.177 -20.977 1.00 93.62 212 TYR A N 1
ATOM 1704 C CA . TYR A 1 212 ? 25.782 -11.019 -19.854 1.00 93.62 212 TYR A CA 1
ATOM 1705 C C . TYR A 1 212 ? 24.533 -11.857 -20.079 1.00 93.62 212 TYR A C 1
ATOM 1707 O O . TYR A 1 212 ? 24.003 -11.913 -21.189 1.00 93.62 212 TYR A O 1
ATOM 1715 N N . GLU A 1 213 ? 24.042 -12.485 -19.013 1.00 93.69 213 GLU A N 1
ATOM 1716 C CA . GLU A 1 213 ? 22.815 -13.271 -19.085 1.00 93.69 213 GLU A CA 1
ATOM 1717 C C . GLU A 1 213 ? 21.604 -12.369 -19.362 1.00 93.69 213 GLU A C 1
ATOM 1719 O O . GLU A 1 213 ? 21.381 -11.371 -18.663 1.00 93.69 213 GLU A O 1
ATOM 1724 N N . LYS A 1 214 ? 20.808 -12.757 -20.361 1.00 95.12 214 LYS A N 1
ATOM 1725 C CA . LYS A 1 214 ? 19.524 -12.132 -20.685 1.00 95.12 214 LYS A CA 1
ATOM 1726 C C . LYS A 1 214 ? 18.474 -12.419 -19.614 1.00 95.12 214 LYS A C 1
ATOM 1728 O O . LYS A 1 214 ? 18.456 -13.470 -18.984 1.00 95.12 214 LYS A O 1
ATOM 1733 N N . ILE A 1 215 ? 17.522 -11.508 -19.473 1.00 96.94 215 ILE A N 1
ATOM 1734 C CA . ILE A 1 215 ? 16.328 -11.710 -18.656 1.00 96.94 215 ILE A CA 1
ATOM 1735 C C . ILE A 1 215 ? 15.408 -12.709 -19.366 1.00 96.94 215 ILE A C 1
ATOM 1737 O O . ILE A 1 215 ? 15.043 -12.521 -20.529 1.00 96.94 215 ILE A O 1
ATOM 1741 N N . THR A 1 216 ? 14.985 -13.748 -18.648 1.00 95.81 216 THR A N 1
ATOM 1742 C CA . THR A 1 216 ? 14.097 -14.802 -19.151 1.00 95.81 216 THR A CA 1
ATOM 1743 C C . THR A 1 216 ? 12.788 -14.859 -18.353 1.00 95.81 216 THR A C 1
ATOM 1745 O O . THR A 1 216 ? 12.565 -14.122 -17.387 1.00 95.81 216 THR A O 1
ATOM 1748 N N . ASN A 1 217 ? 11.848 -15.707 -18.783 1.00 95.62 217 ASN A N 1
ATOM 1749 C CA . ASN A 1 217 ? 10.617 -15.926 -18.024 1.00 95.62 217 ASN A CA 1
ATOM 1750 C C . ASN A 1 217 ? 10.945 -16.574 -16.672 1.00 95.62 217 ASN A C 1
ATOM 1752 O O . ASN A 1 217 ? 11.575 -17.622 -16.620 1.00 95.62 217 ASN A O 1
ATOM 1756 N N . GLY A 1 218 ? 10.450 -15.985 -15.585 1.00 93.44 218 GLY A N 1
ATOM 1757 C CA . GLY A 1 218 ? 10.746 -16.411 -14.217 1.00 93.44 218 GLY A CA 1
ATOM 1758 C C . GLY A 1 218 ? 11.834 -15.581 -13.535 1.00 93.44 218 GLY A C 1
ATOM 1759 O O . GLY A 1 218 ? 11.874 -15.566 -12.304 1.00 93.44 218 GLY A O 1
ATOM 1760 N N . SER A 1 219 ? 12.640 -14.822 -14.290 1.00 96.12 219 SER A N 1
ATOM 1761 C CA . SER A 1 219 ? 13.628 -13.906 -13.718 1.00 96.12 219 SER A CA 1
ATOM 1762 C C . SER A 1 219 ? 12.957 -12.865 -12.821 1.00 96.12 219 SER A C 1
ATOM 1764 O O . SER A 1 219 ? 11.927 -12.274 -13.169 1.00 96.12 219 SER A O 1
ATOM 1766 N N . LYS A 1 220 ? 13.564 -12.619 -11.658 1.00 96.06 220 LYS A N 1
ATOM 1767 C CA . LYS A 1 220 ? 13.231 -11.481 -10.798 1.00 96.06 220 LYS A CA 1
ATOM 1768 C C . LYS A 1 220 ? 14.070 -10.292 -11.237 1.00 96.06 220 LYS A C 1
ATOM 1770 O O . LYS A 1 220 ? 15.287 -10.400 -11.318 1.00 96.06 220 LYS A O 1
ATOM 1775 N N . ILE A 1 221 ? 13.408 -9.178 -11.507 1.00 97.00 221 ILE A N 1
ATOM 1776 C CA . ILE A 1 221 ? 14.039 -7.956 -11.996 1.00 97.00 221 ILE A CA 1
ATOM 1777 C C . ILE A 1 221 ? 13.600 -6.768 -11.153 1.00 97.00 221 ILE A C 1
ATOM 1779 O O . ILE A 1 221 ? 12.598 -6.821 -10.431 1.00 97.00 221 ILE A O 1
ATOM 1783 N N . LYS A 1 222 ? 14.310 -5.663 -11.323 1.00 97.62 222 LYS A N 1
ATOM 1784 C CA . LYS A 1 222 ? 13.838 -4.324 -10.999 1.00 97.62 222 LYS A CA 1
ATOM 1785 C C . LYS A 1 222 ? 13.695 -3.533 -12.296 1.00 97.62 222 LYS A C 1
ATOM 1787 O O . LYS A 1 222 ? 14.439 -3.773 -13.241 1.00 97.62 222 LYS A O 1
ATOM 1792 N N . TRP A 1 223 ? 12.740 -2.611 -12.365 1.00 97.81 223 TRP A N 1
ATOM 1793 C CA . TRP A 1 223 ? 12.552 -1.771 -13.551 1.00 97.81 223 TRP A CA 1
ATOM 1794 C C . TRP A 1 223 ? 12.193 -0.328 -13.198 1.00 97.81 223 TRP A C 1
ATOM 1796 O O . TRP A 1 223 ? 11.627 -0.052 -12.134 1.00 97.81 223 TRP A O 1
ATOM 1806 N N . VAL A 1 224 ? 12.523 0.587 -14.108 1.00 98.06 224 VAL A N 1
ATOM 1807 C CA . VAL A 1 224 ? 12.263 2.028 -13.995 1.00 98.06 224 VAL A CA 1
ATOM 1808 C C . VAL A 1 224 ? 11.677 2.578 -15.293 1.00 98.06 224 VAL A C 1
ATOM 1810 O O . VAL A 1 224 ? 11.861 1.994 -16.362 1.00 98.06 224 VAL A O 1
ATOM 1813 N N . TYR A 1 225 ? 10.990 3.716 -15.199 1.00 97.94 225 TYR A N 1
ATOM 1814 C CA . TYR A 1 225 ? 10.728 4.572 -16.353 1.00 97.94 225 TYR A CA 1
ATOM 1815 C C . TYR A 1 225 ? 11.960 5.416 -16.671 1.00 97.94 225 TYR A C 1
ATOM 1817 O O . TYR A 1 225 ? 12.669 5.850 -15.759 1.00 97.94 225 TYR A O 1
ATOM 1825 N N . LEU A 1 226 ? 12.174 5.669 -17.958 1.00 97.94 226 LEU A N 1
ATOM 1826 C CA . LEU A 1 226 ? 13.224 6.548 -18.452 1.00 97.94 226 LEU A CA 1
ATOM 1827 C C . LEU A 1 226 ? 12.616 7.803 -19.084 1.00 97.94 226 LEU A C 1
ATOM 1829 O O . LEU A 1 226 ? 11.511 7.775 -19.631 1.00 97.94 226 LEU A O 1
ATOM 1833 N N . LYS A 1 227 ? 13.370 8.896 -19.008 1.00 97.44 227 LYS A N 1
ATOM 1834 C CA . LYS A 1 227 ? 13.214 10.085 -19.840 1.00 97.44 227 LYS A CA 1
ATOM 1835 C C . LYS A 1 227 ? 13.670 9.767 -21.264 1.00 97.44 227 LYS A C 1
ATOM 1837 O O . LYS A 1 227 ? 14.259 8.714 -21.520 1.00 97.44 227 LYS A O 1
ATOM 1842 N N . GLU A 1 228 ? 13.424 10.698 -22.177 1.00 96.56 228 GLU A N 1
ATOM 1843 C CA . GLU A 1 228 ? 13.955 10.625 -23.536 1.00 96.56 228 GLU A CA 1
ATOM 1844 C C . GLU A 1 228 ? 15.471 10.387 -23.517 1.00 96.56 228 GLU A C 1
ATOM 1846 O O . GLU A 1 228 ? 16.206 11.004 -22.746 1.00 96.56 228 GLU A O 1
ATOM 1851 N N . ASN A 1 229 ? 15.914 9.422 -24.316 1.00 95.56 229 ASN A N 1
ATOM 1852 C CA . ASN A 1 229 ? 17.288 8.944 -24.375 1.00 95.56 229 ASN A CA 1
ATOM 1853 C C . ASN A 1 229 ? 17.593 8.452 -25.791 1.00 95.56 229 ASN A C 1
ATOM 1855 O O . ASN A 1 229 ? 16.682 8.215 -26.584 1.00 95.56 229 ASN A O 1
ATOM 1859 N N . GLN A 1 230 ? 18.875 8.236 -26.075 1.00 92.94 230 GLN A N 1
ATOM 1860 C CA . GLN A 1 230 ? 19.373 7.861 -27.402 1.00 92.94 230 GLN A CA 1
ATOM 1861 C C . GLN A 1 230 ? 18.793 6.556 -27.980 1.00 92.94 230 GLN A C 1
ATOM 1863 O O . GLN A 1 230 ? 18.871 6.348 -29.185 1.00 92.94 230 GLN A O 1
ATOM 1868 N N . PHE A 1 231 ? 18.206 5.685 -27.150 1.00 92.56 231 PHE A N 1
ATOM 1869 C CA . PHE A 1 231 ? 17.601 4.422 -27.591 1.00 92.56 231 PHE A CA 1
ATOM 1870 C C . PHE A 1 231 ? 16.084 4.511 -27.787 1.00 92.56 231 PHE A C 1
ATOM 1872 O O . PHE A 1 231 ? 15.463 3.555 -28.244 1.00 92.56 231 PHE A O 1
ATOM 1879 N N . GLY A 1 232 ? 15.459 5.629 -27.402 1.00 92.06 232 GLY A N 1
ATOM 1880 C CA . GLY A 1 232 ? 14.004 5.786 -27.448 1.00 92.06 232 GLY A CA 1
ATOM 1881 C C . GLY A 1 232 ? 13.243 4.892 -26.459 1.00 92.06 232 GLY A C 1
ATOM 1882 O O . GLY A 1 232 ? 12.027 4.737 -26.576 1.00 92.06 232 GLY A O 1
ATOM 1883 N N . PHE A 1 233 ? 13.922 4.287 -25.479 1.00 94.88 233 PHE A N 1
ATOM 1884 C CA . PHE A 1 233 ? 13.277 3.421 -24.491 1.00 94.88 233 PHE A CA 1
ATOM 1885 C C . PHE A 1 233 ? 12.530 4.237 -23.437 1.00 94.88 233 PHE A C 1
ATOM 1887 O O . PHE A 1 233 ? 13.113 5.095 -22.785 1.00 94.88 233 PHE A O 1
ATOM 1894 N N . ASP A 1 234 ? 11.256 3.921 -23.200 1.00 95.56 234 ASP A N 1
ATOM 1895 C CA . ASP A 1 234 ? 10.439 4.557 -22.155 1.00 95.56 234 ASP A CA 1
ATOM 1896 C C . ASP A 1 234 ? 10.609 3.910 -20.767 1.00 95.56 234 ASP A C 1
ATOM 1898 O O . ASP A 1 234 ? 10.148 4.442 -19.750 1.00 95.56 234 ASP A O 1
ATOM 1902 N N . SER A 1 235 ? 11.235 2.734 -20.728 1.00 97.38 235 SER A N 1
ATOM 1903 C CA . SER A 1 235 ? 11.417 1.902 -19.545 1.00 97.38 235 SER A CA 1
ATOM 1904 C C . SER A 1 235 ? 12.559 0.908 -19.739 1.00 97.38 235 SER A C 1
ATOM 1906 O O . SER A 1 235 ? 12.830 0.461 -20.854 1.00 97.38 235 SER A O 1
ATOM 1908 N N . ILE A 1 236 ? 13.223 0.534 -18.647 1.00 98.06 236 ILE A N 1
ATOM 1909 C CA . ILE A 1 236 ? 14.313 -0.447 -18.672 1.00 98.06 236 ILE A CA 1
ATOM 1910 C C . ILE A 1 236 ? 14.367 -1.257 -17.378 1.00 98.06 236 ILE A C 1
ATOM 1912 O O . ILE A 1 236 ? 13.964 -0.783 -16.310 1.00 98.06 236 ILE A O 1
ATOM 1916 N N . ALA A 1 237 ? 14.811 -2.506 -17.498 1.00 98.06 237 ALA A N 1
ATOM 1917 C CA . ALA A 1 237 ? 14.990 -3.436 -16.394 1.00 98.06 237 ALA A CA 1
ATOM 1918 C C . ALA A 1 237 ? 16.471 -3.628 -16.049 1.00 98.06 237 ALA A C 1
ATOM 1920 O O . ALA A 1 237 ? 17.346 -3.299 -16.839 1.00 98.06 237 ALA A O 1
ATOM 1921 N N . PHE A 1 238 ? 16.731 -4.200 -14.879 1.00 97.94 238 PHE A N 1
ATOM 1922 C CA . PHE A 1 238 ? 18.029 -4.728 -14.464 1.00 97.94 238 PHE A CA 1
ATOM 1923 C C . PHE A 1 238 ? 17.815 -5.867 -13.458 1.00 97.94 238 PHE A C 1
ATOM 1925 O O . PHE A 1 238 ? 16.767 -5.945 -12.800 1.00 97.94 238 PHE A O 1
ATOM 1932 N N . LYS A 1 239 ? 18.781 -6.778 -13.350 1.00 95.94 239 LYS A N 1
ATOM 1933 C CA . LYS A 1 239 ? 18.678 -7.980 -12.504 1.00 95.94 239 LYS A CA 1
ATOM 1934 C C . LYS A 1 239 ? 19.049 -7.699 -11.043 1.00 95.94 239 LYS A C 1
ATOM 1936 O O . LYS A 1 239 ? 18.594 -8.395 -10.136 1.00 95.94 239 LYS A O 1
ATOM 1941 N N . GLY A 1 240 ? 19.852 -6.665 -10.805 1.00 93.25 240 GLY A N 1
ATOM 1942 C CA . GLY A 1 240 ? 20.465 -6.341 -9.516 1.00 93.25 240 GLY A CA 1
ATOM 1943 C C . GLY A 1 240 ? 21.722 -7.160 -9.213 1.00 93.25 240 GLY A C 1
ATOM 1944 O O . GLY A 1 240 ? 22.225 -7.097 -8.097 1.00 93.25 240 GLY A O 1
ATOM 1945 N N . HIS A 1 241 ? 22.199 -7.947 -10.176 1.00 92.56 241 HIS A N 1
ATOM 1946 C CA . HIS A 1 241 ? 23.421 -8.742 -10.105 1.00 92.56 241 HIS A CA 1
ATOM 1947 C C . HIS A 1 241 ? 23.939 -8.950 -11.526 1.00 92.56 241 HIS A C 1
ATOM 1949 O O . HIS A 1 241 ? 23.147 -9.183 -12.438 1.00 92.56 241 HIS A O 1
ATOM 1955 N N . GLU A 1 242 ? 25.257 -8.847 -11.708 1.00 92.62 242 GLU A N 1
ATOM 1956 C CA . GLU A 1 242 ? 25.910 -9.066 -13.008 1.00 92.62 242 GLU A CA 1
ATOM 1957 C C . GLU A 1 242 ? 25.262 -8.266 -14.153 1.00 92.62 242 GLU A C 1
ATOM 1959 O O . GLU A 1 242 ? 25.076 -8.761 -15.266 1.00 92.62 242 GLU A O 1
ATOM 1964 N N . ASP A 1 243 ? 24.868 -7.026 -13.861 1.00 95.94 243 ASP A N 1
ATOM 1965 C CA . ASP A 1 243 ? 24.352 -6.101 -14.862 1.00 95.94 243 ASP A CA 1
ATOM 1966 C C . ASP A 1 243 ? 25.508 -5.317 -15.512 1.00 95.94 243 ASP A C 1
ATOM 1968 O O . ASP A 1 243 ? 26.452 -4.929 -14.811 1.00 95.94 243 ASP A O 1
ATOM 1972 N N . PRO A 1 244 ? 25.451 -5.045 -16.830 1.00 95.94 244 PRO A N 1
ATOM 1973 C CA . PRO A 1 244 ? 26.435 -4.192 -17.490 1.00 95.94 244 PRO A CA 1
ATOM 1974 C C . PRO A 1 244 ? 26.445 -2.781 -16.899 1.00 95.94 244 PRO A C 1
ATOM 1976 O O . PRO A 1 244 ? 25.385 -2.206 -16.627 1.00 95.94 244 PRO A O 1
ATOM 1979 N N . LYS A 1 245 ? 27.635 -2.187 -16.746 1.00 95.94 245 LYS A N 1
ATOM 1980 C CA . LYS A 1 245 ? 27.787 -0.841 -16.165 1.00 95.94 245 LYS A CA 1
ATOM 1981 C C . LYS A 1 245 ? 27.063 0.208 -17.006 1.00 95.94 245 LYS A C 1
ATOM 1983 O O . LYS A 1 245 ? 26.431 1.098 -16.455 1.00 95.94 245 LYS A O 1
ATOM 1988 N N . GLU A 1 246 ? 27.077 0.028 -18.315 1.00 96.19 246 GLU A N 1
ATOM 1989 C CA . GLU A 1 246 ? 26.487 0.880 -19.337 1.00 96.19 246 GLU A CA 1
ATOM 1990 C C . GLU A 1 246 ? 24.954 0.945 -19.198 1.00 96.19 246 GLU A C 1
ATOM 1992 O O . GLU A 1 246 ? 24.362 2.017 -19.323 1.00 96.19 246 GLU A O 1
ATOM 1997 N N . ILE A 1 247 ? 24.299 -0.169 -18.829 1.00 96.62 247 ILE A N 1
ATOM 1998 C CA . ILE A 1 247 ? 22.861 -0.181 -18.497 1.00 96.62 247 ILE A CA 1
ATOM 1999 C C . ILE A 1 247 ? 22.605 0.585 -17.197 1.00 96.62 247 ILE A C 1
ATOM 2001 O O . ILE A 1 247 ? 21.657 1.367 -17.107 1.00 96.62 247 ILE A O 1
ATOM 2005 N N . LEU A 1 248 ? 23.443 0.378 -16.178 1.00 97.00 248 LEU A N 1
ATOM 2006 C CA . LEU A 1 248 ? 23.287 1.058 -14.891 1.00 97.00 248 LEU A CA 1
ATOM 2007 C C . LEU A 1 248 ? 23.520 2.572 -15.014 1.00 97.00 248 LEU A C 1
ATOM 2009 O O . LEU A 1 248 ? 22.825 3.351 -14.368 1.00 97.00 248 LEU A O 1
ATOM 2013 N N . GLU A 1 249 ? 24.462 3.002 -15.851 1.00 97.00 249 GLU A N 1
ATOM 2014 C CA . GLU A 1 249 ? 24.709 4.411 -16.168 1.00 97.00 249 GLU A CA 1
ATOM 2015 C C . GLU A 1 249 ? 23.553 5.032 -16.953 1.00 97.00 249 GLU A C 1
ATOM 2017 O O . GLU A 1 249 ? 23.091 6.116 -16.591 1.00 97.00 249 GLU A O 1
ATOM 2022 N N . LEU A 1 250 ? 23.012 4.322 -17.951 1.00 97.06 250 LEU A N 1
ATOM 2023 C CA . LEU A 1 250 ? 21.796 4.738 -18.653 1.00 97.06 250 LEU A CA 1
ATOM 2024 C C . LEU A 1 250 ? 20.645 4.964 -17.661 1.00 97.06 250 LEU A C 1
ATOM 2026 O O . LEU A 1 250 ? 19.983 5.999 -17.703 1.00 97.06 250 LEU A O 1
ATOM 2030 N N . ILE A 1 251 ? 20.440 4.037 -16.721 1.00 97.31 251 ILE A N 1
ATOM 2031 C CA . ILE A 1 251 ? 19.424 4.177 -15.673 1.00 97.31 251 ILE A CA 1
ATOM 2032 C C . ILE A 1 251 ? 19.695 5.407 -14.803 1.00 97.31 251 ILE A C 1
ATOM 2034 O O . ILE A 1 251 ? 18.789 6.214 -14.610 1.00 97.31 251 ILE A O 1
ATOM 2038 N N . LYS A 1 252 ? 20.917 5.570 -14.285 1.00 96.06 252 LYS A N 1
ATOM 2039 C CA . LYS A 1 252 ? 21.283 6.700 -13.413 1.00 96.06 252 LYS A CA 1
ATOM 2040 C C . LYS A 1 252 ? 21.033 8.050 -14.083 1.00 96.06 252 LYS A C 1
ATOM 2042 O O . LYS A 1 252 ? 20.491 8.948 -13.446 1.00 96.06 252 LYS A O 1
ATOM 2047 N N . ASN A 1 253 ? 21.394 8.173 -15.357 1.00 96.44 253 ASN A N 1
ATOM 2048 C CA . ASN A 1 253 ? 21.326 9.437 -16.085 1.00 96.44 253 ASN A CA 1
ATOM 2049 C C . ASN A 1 253 ? 19.905 9.768 -16.561 1.00 96.44 253 ASN A C 1
ATOM 2051 O O . ASN A 1 253 ? 19.524 10.938 -16.597 1.00 96.44 253 ASN A O 1
ATOM 2055 N N . TYR A 1 254 ? 19.106 8.750 -16.901 1.00 97.44 254 TYR A N 1
ATOM 2056 C CA . TYR A 1 254 ? 17.823 8.947 -17.578 1.00 97.44 254 TYR A CA 1
ATOM 2057 C C . TYR A 1 254 ? 16.598 8.508 -16.774 1.00 97.44 254 TYR A C 1
ATOM 2059 O O . TYR A 1 254 ? 15.491 8.617 -17.288 1.00 97.44 254 TYR A O 1
ATOM 2067 N N . ILE A 1 255 ? 16.722 8.056 -15.525 1.00 97.06 255 ILE A N 1
ATOM 2068 C CA . ILE A 1 255 ? 15.555 7.699 -14.703 1.00 97.06 255 ILE A CA 1
ATOM 2069 C C . ILE A 1 255 ? 14.544 8.862 -14.588 1.00 97.06 255 ILE A C 1
ATOM 2071 O O . ILE A 1 255 ? 14.856 9.994 -14.195 1.00 97.06 255 ILE A O 1
ATOM 2075 N N . ASP A 1 256 ? 13.282 8.568 -14.903 1.00 96.94 256 ASP A N 1
ATOM 2076 C CA . ASP A 1 256 ? 12.176 9.516 -14.778 1.00 96.94 256 ASP A CA 1
ATOM 2077 C C . ASP A 1 256 ? 11.540 9.429 -13.386 1.00 96.94 256 ASP A C 1
ATOM 2079 O O . ASP A 1 256 ? 10.517 8.778 -13.166 1.00 96.94 256 ASP A O 1
ATOM 2083 N N . HIS A 1 257 ? 12.162 10.108 -12.422 1.00 94.81 257 HIS A N 1
ATOM 2084 C CA . HIS A 1 257 ? 11.689 10.166 -11.039 1.00 94.81 257 HIS A CA 1
ATOM 2085 C C . HIS A 1 257 ? 10.240 10.666 -10.913 1.00 94.81 257 HIS A C 1
ATOM 2087 O O . HIS A 1 257 ? 9.483 10.139 -10.098 1.00 94.81 257 HIS A O 1
ATOM 2093 N N . ASN A 1 258 ? 9.830 11.641 -11.733 1.00 93.69 258 ASN A N 1
ATOM 2094 C CA . ASN A 1 258 ? 8.479 12.200 -11.693 1.00 93.69 258 ASN A CA 1
ATOM 2095 C C . ASN A 1 258 ? 7.452 11.162 -12.136 1.00 93.69 258 ASN A C 1
ATOM 2097 O O . ASN A 1 258 ? 6.487 10.906 -11.419 1.00 93.69 258 ASN A O 1
ATOM 2101 N N . LYS A 1 259 ? 7.678 10.506 -13.277 1.00 95.12 259 LYS A N 1
ATOM 2102 C CA . LYS A 1 259 ? 6.783 9.448 -13.758 1.00 95.12 259 LYS A CA 1
ATOM 2103 C C . LYS A 1 259 ? 6.772 8.246 -12.821 1.00 95.12 259 LYS A C 1
ATOM 2105 O O . LYS A 1 259 ? 5.705 7.675 -12.591 1.00 95.12 259 LYS A O 1
ATOM 2110 N N . MET A 1 260 ? 7.921 7.896 -12.235 1.00 94.50 260 MET A N 1
ATOM 2111 C CA . MET A 1 260 ? 7.998 6.875 -11.188 1.00 94.50 260 MET A CA 1
ATOM 2112 C C . MET A 1 260 ? 7.108 7.240 -9.999 1.00 94.50 260 MET A C 1
ATOM 2114 O O . MET A 1 260 ? 6.292 6.414 -9.597 1.00 94.50 260 MET A O 1
ATOM 2118 N N . TYR A 1 261 ? 7.204 8.469 -9.485 1.00 93.44 261 TYR A N 1
ATOM 2119 C CA . TYR A 1 261 ? 6.370 8.955 -8.387 1.00 93.44 261 TYR A CA 1
ATOM 2120 C C . TYR A 1 261 ? 4.882 8.976 -8.745 1.00 93.44 261 TYR A C 1
ATOM 2122 O O . TYR A 1 261 ? 4.077 8.404 -8.016 1.00 93.44 261 TYR A O 1
ATOM 2130 N N . GLU A 1 262 ? 4.495 9.581 -9.866 1.00 92.00 262 GLU A N 1
ATOM 2131 C CA . GLU A 1 262 ? 3.084 9.770 -10.221 1.00 92.00 262 GLU A CA 1
ATOM 2132 C C . GLU A 1 262 ? 2.359 8.428 -10.429 1.00 92.00 262 GLU A C 1
ATOM 2134 O O . GLU A 1 262 ? 1.283 8.186 -9.875 1.00 92.00 262 GLU A O 1
ATOM 2139 N N . GLN A 1 263 ? 2.985 7.496 -11.157 1.00 90.44 263 GLN A N 1
ATOM 2140 C CA . GLN A 1 263 ? 2.431 6.152 -11.364 1.00 90.44 263 GLN A CA 1
ATOM 2141 C C . GLN A 1 263 ? 2.351 5.361 -10.053 1.00 90.44 263 GLN A C 1
ATOM 2143 O O . GLN A 1 263 ? 1.446 4.544 -9.843 1.00 90.44 263 GLN A O 1
ATOM 2148 N N . ALA A 1 264 ? 3.305 5.603 -9.155 1.00 88.69 264 ALA A N 1
ATOM 2149 C CA . ALA A 1 264 ? 3.388 4.923 -7.883 1.00 88.69 264 ALA A CA 1
ATOM 2150 C C . ALA A 1 264 ? 2.387 5.460 -6.852 1.00 88.69 264 ALA A C 1
ATOM 2152 O O . ALA A 1 264 ? 1.718 4.663 -6.189 1.00 88.69 264 ALA A O 1
ATOM 2153 N N . MET A 1 265 ? 2.269 6.777 -6.714 1.00 90.75 265 MET A N 1
ATOM 2154 C CA . MET A 1 265 ? 1.725 7.419 -5.519 1.00 90.75 265 MET A CA 1
ATOM 2155 C C . MET A 1 265 ? 0.372 8.087 -5.743 1.00 90.75 265 MET A C 1
ATOM 2157 O O . MET A 1 265 ? -0.475 7.991 -4.858 1.00 90.75 265 MET A O 1
ATOM 2161 N N . SER A 1 266 ? 0.109 8.698 -6.899 1.00 88.25 266 SER A N 1
ATOM 2162 C CA . SER A 1 266 ? -0.985 9.677 -7.043 1.00 88.25 266 SER A CA 1
ATOM 2163 C C . SER A 1 266 ? -2.364 9.099 -6.739 1.00 88.25 266 SER A C 1
ATOM 2165 O O . SER A 1 266 ? -3.106 9.641 -5.921 1.00 88.25 266 SER A O 1
ATOM 2167 N N . LYS A 1 267 ? -2.683 7.915 -7.277 1.00 88.25 267 LYS A N 1
ATOM 2168 C CA . LYS A 1 267 ? -3.940 7.223 -6.942 1.00 88.25 267 LYS A CA 1
ATOM 2169 C C . LYS A 1 267 ? -3.991 6.771 -5.477 1.00 88.25 267 LYS A C 1
ATOM 2171 O O . LYS A 1 267 ? -5.064 6.746 -4.885 1.00 88.25 267 LYS A O 1
ATOM 2176 N N . LYS A 1 268 ? -2.856 6.374 -4.896 1.00 90.00 268 LYS A N 1
ATOM 2177 C CA . LYS A 1 268 ? -2.787 5.803 -3.541 1.00 90.00 268 LYS A CA 1
ATOM 2178 C C . LYS A 1 268 ? -2.940 6.879 -2.472 1.00 90.00 268 LYS A C 1
ATOM 2180 O O . LYS A 1 268 ? -3.794 6.741 -1.604 1.00 90.00 268 LYS A O 1
ATOM 2185 N N . LEU A 1 269 ? -2.181 7.965 -2.592 1.00 92.88 269 LEU A N 1
ATOM 2186 C CA . LEU A 1 269 ? -2.326 9.145 -1.742 1.00 92.88 269 LEU A CA 1
ATOM 2187 C C . LEU A 1 269 ? -3.706 9.776 -1.927 1.00 92.88 269 LEU A C 1
ATOM 2189 O O . LEU A 1 269 ? -4.373 10.060 -0.939 1.00 92.88 269 LEU A O 1
ATOM 2193 N N . GLY A 1 270 ? -4.192 9.876 -3.170 1.00 91.88 270 GLY A N 1
ATOM 2194 C CA . GLY A 1 270 ? -5.542 10.367 -3.448 1.00 91.88 270 GLY A CA 1
ATOM 2195 C C . GLY A 1 270 ? -6.639 9.562 -2.741 1.00 91.88 270 GLY A C 1
ATOM 2196 O O . GLY A 1 270 ? -7.600 10.145 -2.253 1.00 91.88 270 GLY A O 1
ATOM 2197 N N . MET A 1 271 ? -6.492 8.236 -2.612 1.00 91.50 271 MET A N 1
ATOM 2198 C CA . MET A 1 271 ? -7.431 7.416 -1.832 1.00 91.50 271 MET A CA 1
ATOM 2199 C C . MET A 1 271 ? -7.391 7.732 -0.332 1.00 91.50 271 MET A C 1
ATOM 2201 O O . MET A 1 271 ? -8.447 7.758 0.292 1.00 91.50 271 MET A O 1
ATOM 2205 N N . PHE A 1 272 ? -6.207 7.969 0.243 1.00 93.81 272 PHE A N 1
ATOM 2206 C CA . PHE A 1 272 ? -6.078 8.345 1.655 1.00 93.81 272 PHE A CA 1
ATOM 2207 C C . PHE A 1 272 ? -6.706 9.713 1.914 1.00 93.81 272 PHE A C 1
ATOM 2209 O O . PHE A 1 272 ? -7.552 9.840 2.791 1.00 93.81 272 PHE A O 1
ATOM 2216 N N . TYR 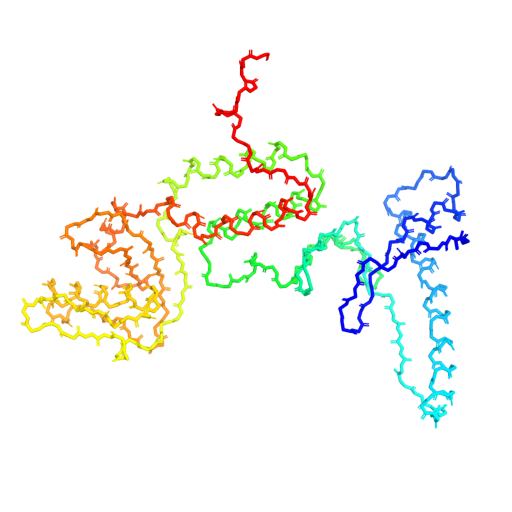A 1 273 ? -6.362 10.706 1.096 1.00 94.44 273 TYR A N 1
ATOM 2217 C CA . TYR A 1 273 ? -6.863 12.071 1.245 1.00 94.44 273 TYR A CA 1
ATOM 2218 C C . TYR A 1 273 ? -8.375 12.122 1.047 1.00 94.44 273 TYR A C 1
ATOM 2220 O O . TYR A 1 273 ? -9.080 12.711 1.860 1.00 94.44 273 TYR A O 1
ATOM 2228 N N . LYS A 1 274 ? -8.900 11.399 0.051 1.00 93.81 274 LYS A N 1
ATOM 2229 C CA . LYS A 1 274 ? -10.346 11.265 -0.146 1.00 93.81 274 LYS A CA 1
ATOM 2230 C C . LYS A 1 274 ? -11.043 10.639 1.064 1.00 93.81 274 LYS A C 1
ATOM 2232 O O . LYS A 1 274 ? -12.102 11.121 1.447 1.00 93.81 274 LYS A O 1
ATOM 2237 N N . ALA A 1 275 ? -10.476 9.582 1.652 1.00 92.19 275 ALA A N 1
ATOM 2238 C CA . ALA A 1 275 ? -11.045 8.937 2.840 1.00 92.19 275 ALA A CA 1
ATOM 2239 C C . ALA A 1 275 ? -11.015 9.849 4.078 1.00 92.19 275 ALA A C 1
ATOM 2241 O O . ALA A 1 275 ? -11.889 9.748 4.929 1.00 92.19 275 ALA A O 1
ATOM 2242 N N . MET A 1 276 ? -10.047 10.764 4.146 1.00 93.81 276 MET A N 1
ATOM 2243 C CA . MET A 1 276 ? -9.958 11.793 5.185 1.00 93.81 276 MET A CA 1
ATOM 2244 C C . MET A 1 276 ? -10.787 13.049 4.882 1.00 93.81 276 MET A C 1
ATOM 2246 O O . MET A 1 276 ? -10.777 13.985 5.677 1.00 93.81 276 MET A O 1
ATOM 2250 N N . HIS A 1 277 ? -11.483 13.097 3.740 1.00 93.31 277 HIS A N 1
ATOM 2251 C CA . HIS A 1 277 ? -12.157 14.298 3.233 1.00 93.31 277 HIS A CA 1
ATOM 2252 C C . HIS A 1 277 ? -11.223 15.513 3.087 1.00 93.31 277 HIS A C 1
ATOM 2254 O O . HIS A 1 277 ? -11.640 16.662 3.219 1.00 93.31 277 HIS A O 1
ATOM 2260 N N . TRP A 1 278 ? -9.947 15.261 2.802 1.00 93.94 278 TRP A N 1
ATOM 2261 C CA . TRP A 1 278 ? -8.961 16.289 2.491 1.00 93.94 278 TRP A CA 1
ATOM 2262 C C . TRP A 1 278 ? -8.979 16.640 1.001 1.00 93.94 278 TRP A C 1
ATOM 2264 O O . TRP A 1 278 ? -9.412 15.848 0.160 1.00 93.94 278 TRP A O 1
ATOM 2274 N N . GLY A 1 279 ? -8.483 17.838 0.684 1.00 89.31 279 GLY A N 1
ATOM 2275 C CA . GLY A 1 279 ? -8.203 18.267 -0.686 1.00 89.31 279 GLY A CA 1
ATOM 2276 C C . GLY A 1 279 ? -7.005 17.536 -1.304 1.00 89.31 279 GLY A C 1
ATOM 2277 O O . GLY A 1 279 ? -6.722 16.381 -0.996 1.00 89.31 279 GLY A O 1
ATOM 2278 N N . GLY A 1 280 ? -6.286 18.206 -2.203 1.00 87.44 280 GLY A N 1
ATOM 2279 C CA . GLY A 1 280 ? -5.006 17.704 -2.708 1.00 87.44 280 GLY A CA 1
ATOM 2280 C C . GLY A 1 280 ? -3.885 17.815 -1.671 1.00 87.44 280 GLY A C 1
ATOM 2281 O O . GLY A 1 280 ? -4.034 18.469 -0.641 1.00 87.44 280 GLY A O 1
ATOM 2282 N N . VAL A 1 281 ? -2.743 17.195 -1.975 1.00 86.75 281 VAL A N 1
ATOM 2283 C CA . VAL A 1 281 ? -1.492 17.477 -1.257 1.00 86.75 281 VAL A CA 1
ATOM 2284 C C . VAL A 1 281 ? -1.078 18.911 -1.583 1.00 86.75 281 VAL A C 1
ATOM 2286 O O . VAL A 1 281 ? -0.931 19.251 -2.758 1.00 86.75 281 VAL A O 1
ATOM 2289 N N . GLU A 1 282 ? -0.881 19.739 -0.561 1.00 85.31 282 GLU A N 1
ATOM 2290 C CA . GLU A 1 282 ? -0.472 21.137 -0.719 1.00 85.31 282 GLU A CA 1
ATOM 2291 C C . GLU A 1 282 ? 1.037 21.293 -0.495 1.00 85.31 282 GLU A C 1
ATOM 2293 O O . GLU A 1 282 ? 1.568 20.914 0.548 1.00 85.31 282 GLU A O 1
ATOM 2298 N N . ASP A 1 283 ? 1.752 21.885 -1.457 1.00 74.31 283 ASP A N 1
ATOM 2299 C CA . ASP A 1 283 ? 3.150 22.272 -1.244 1.00 74.31 283 ASP A CA 1
ATOM 2300 C C . ASP A 1 283 ? 3.208 23.707 -0.705 1.00 74.31 283 ASP A C 1
ATOM 2302 O O . ASP A 1 283 ? 2.944 24.665 -1.436 1.00 74.31 283 ASP A O 1
ATOM 2306 N N . LYS A 1 284 ? 3.614 23.863 0.562 1.00 65.56 284 LYS A N 1
ATOM 2307 C CA . LYS A 1 284 ? 3.801 25.170 1.225 1.00 65.56 284 LYS A CA 1
ATOM 2308 C C . LYS A 1 284 ? 4.713 26.133 0.450 1.00 65.56 284 LYS A C 1
ATOM 2310 O O . LYS A 1 284 ? 4.621 27.343 0.630 1.00 65.56 284 LYS A O 1
ATOM 2315 N N . THR A 1 285 ? 5.617 25.623 -0.390 1.00 61.00 285 THR A N 1
ATOM 2316 C CA . THR A 1 285 ? 6.523 26.463 -1.195 1.00 61.00 285 THR A CA 1
ATOM 2317 C C . THR A 1 285 ? 5.852 27.063 -2.430 1.00 61.00 285 THR A C 1
ATOM 2319 O O . THR A 1 285 ? 6.336 28.070 -2.943 1.00 61.00 285 THR A O 1
ATOM 2322 N N . THR A 1 286 ? 4.746 26.473 -2.890 1.00 56.34 286 THR A N 1
ATOM 2323 C CA . THR A 1 286 ? 4.011 26.872 -4.104 1.00 56.34 286 THR A CA 1
ATOM 2324 C C . THR A 1 286 ? 2.605 27.396 -3.790 1.00 56.34 286 THR A C 1
ATOM 2326 O O . THR A 1 286 ? 1.989 28.052 -4.625 1.00 56.34 286 THR A O 1
ATOM 2329 N N . SER A 1 287 ? 2.079 27.131 -2.592 1.00 49.59 287 SER A N 1
ATOM 2330 C CA . SER A 1 287 ? 0.760 27.596 -2.166 1.00 49.59 287 SER A CA 1
ATOM 2331 C C . SER A 1 287 ? 0.724 29.118 -1.977 1.00 49.59 287 SER A C 1
ATOM 2333 O O . SER A 1 287 ? 1.591 29.684 -1.312 1.00 49.59 287 SER A O 1
ATOM 2335 N N . MET A 1 288 ? -0.334 29.757 -2.487 1.00 47.66 288 MET A N 1
ATOM 2336 C CA . MET A 1 288 ? -0.650 31.194 -2.377 1.00 47.66 288 MET A CA 1
ATOM 2337 C C . MET A 1 288 ? -0.652 31.774 -0.948 1.00 47.66 288 MET A C 1
ATOM 2339 O O . MET A 1 288 ? -0.633 32.991 -0.801 1.00 47.66 288 MET A O 1
ATOM 2343 N N . ASN A 1 289 ? -0.599 30.945 0.099 1.00 46.69 289 ASN A N 1
ATOM 2344 C CA . ASN A 1 289 ? -0.511 31.366 1.506 1.00 46.69 289 ASN A CA 1
ATOM 2345 C C . ASN A 1 289 ? 0.811 32.069 1.881 1.00 46.69 289 ASN A C 1
ATOM 2347 O O . ASN A 1 289 ? 1.034 32.367 3.046 1.00 46.69 289 ASN A O 1
ATOM 2351 N N . ARG A 1 290 ? 1.706 32.326 0.918 1.00 49.09 290 ARG A N 1
ATOM 2352 C CA . ARG A 1 290 ? 2.854 33.231 1.097 1.00 49.09 290 ARG A CA 1
ATOM 2353 C C . ARG A 1 290 ? 2.511 34.710 0.890 1.00 49.09 290 ARG A C 1
ATOM 2355 O O . ARG A 1 290 ? 3.354 35.548 1.183 1.00 49.09 290 ARG A O 1
ATOM 2362 N N . PHE A 1 291 ? 1.332 35.016 0.348 1.00 43.78 291 PHE A N 1
ATOM 2363 C CA . PHE A 1 291 ? 0.932 36.375 -0.031 1.00 43.78 291 PHE A CA 1
ATOM 2364 C C . PHE A 1 291 ? -0.062 37.036 0.937 1.00 43.78 291 PHE A C 1
ATOM 2366 O O . PHE A 1 291 ? -0.559 38.116 0.623 1.00 43.78 291 PHE A O 1
ATOM 2373 N N . PHE A 1 292 ? -0.328 36.426 2.097 1.00 39.22 292 PHE A N 1
ATOM 2374 C CA . PHE A 1 292 ? -1.176 36.983 3.154 1.00 39.22 292 PHE A CA 1
ATOM 2375 C C . PHE A 1 292 ? -0.541 36.783 4.526 1.00 39.22 292 PHE A C 1
ATOM 2377 O O . PHE A 1 292 ? 0.052 35.699 4.737 1.00 39.22 292 PHE A O 1
#